Protein AF-A0A1G4Y2G4-F1 (afdb_monomer)

Radius of gyration: 41.77 Å; Cα contacts (8 Å, |Δi|>4): 160; chains: 1; bounding box: 90×41×113 Å

Foldseek 3Di:
DVVVVVVVVVLVVLVVVVVPDDPPDPDQPPPPPDQLDDDPPVVVVVLVVDFLVVLVVVLVVSDDDQLLVVLVPGPVLVVLVVVLVVLVVVLVVLVVQLVVLVVQLVVVCVVPVPVVVCCVVVVDNDPSNVVSVVSNVVSVVVSVVSVVVSVVSVVVSVVVSVSSSSVVCVSNVVSVVVSVVSVVVSVVSVVVVVVVVVVVVLLVVLLVVLVVLLVCLLVVPQQNDPNRPVVVLADPVSSVVSVVLNPDDPVCNVVVCVVCSVVSSVRVVVSVVVVVVVDDDDDDDDDDDDDDDDPPDD

Secondary structure (DSSP, 8-state):
--HHHHHHHHHHHHHHHHTTS-S----SS-TT----PPPPHHHHHHHHH--HHHHHHHHHHT-PPPHHHHHHT-HHHHHHHHHHHHHHHHHHHHHHHHHHHHHHHHHHHHH-HHHHHHHHTTSS--HHHHHHHHHHHHHHHHHHHHHHHHHHHHHHHHHHHHHHHHHHHHHHHHHHHHHHHHHHHHHHHHHHHHHHHHHHHHHHHHHHHHHHHHHHHHTT-TT-STT-HHHHTS-HHHHHHHHHHHHS-TTTHHHHHHHHHHHHHHHHHHHHHHHHTT--------------------

pLDDT: mean 78.84, std 21.38, range [28.97, 98.19]

Mean predicted aligned error: 15.48 Å

Structure (mmCIF, N/CA/C/O backbone):
data_AF-A0A1G4Y2G4-F1
#
_entry.id   AF-A0A1G4Y2G4-F1
#
loop_
_atom_site.group_PDB
_atom_site.id
_atom_site.type_symbol
_atom_site.label_atom_id
_atom_site.label_alt_id
_atom_site.label_comp_id
_atom_site.label_asym_id
_atom_site.label_entity_id
_atom_site.label_seq_id
_atom_site.pdbx_PDB_ins_code
_atom_site.Cartn_x
_atom_site.Cartn_y
_atom_site.Cartn_z
_atom_site.occupancy
_atom_site.B_iso_or_equiv
_atom_site.auth_seq_id
_atom_site.auth_comp_id
_atom_site.auth_asym_id
_atom_site.auth_atom_id
_atom_site.pdbx_PDB_model_num
ATOM 1 N N . MET A 1 1 ? 0.728 22.811 -8.478 1.00 47.19 1 MET A N 1
ATOM 2 C CA . MET A 1 1 ? 1.517 23.597 -7.489 1.00 47.19 1 MET A CA 1
ATOM 3 C C . MET A 1 1 ? 0.925 23.586 -6.070 1.00 47.19 1 MET A C 1
ATOM 5 O O . MET A 1 1 ? 1.552 24.116 -5.160 1.00 47.19 1 MET A O 1
ATOM 9 N N . THR A 1 2 ? -0.250 22.985 -5.856 1.00 43.75 2 THR A N 1
ATOM 10 C CA . THR A 1 2 ? -0.940 22.865 -4.557 1.00 43.75 2 THR A CA 1
ATOM 11 C C . THR A 1 2 ? -0.586 21.579 -3.802 1.00 43.75 2 THR A C 1
ATOM 13 O O . THR A 1 2 ? -0.400 21.622 -2.590 1.00 43.75 2 THR A O 1
ATOM 16 N N . GLU A 1 3 ? -0.369 20.469 -4.508 1.00 44.84 3 GLU A N 1
ATOM 17 C CA . GLU A 1 3 ? -0.046 19.164 -3.901 1.00 44.84 3 GLU A CA 1
ATOM 18 C C . GLU A 1 3 ? 1.343 19.133 -3.240 1.00 44.84 3 GLU A C 1
ATOM 20 O O . GLU A 1 3 ? 1.517 18.566 -2.164 1.00 44.84 3 GLU A O 1
ATOM 25 N N . PHE A 1 4 ? 2.321 19.843 -3.816 1.00 35.09 4 PHE A N 1
ATOM 26 C CA . PHE A 1 4 ? 3.682 19.918 -3.269 1.00 35.09 4 PHE A CA 1
ATOM 27 C C . PHE A 1 4 ? 3.732 20.654 -1.919 1.00 35.09 4 PHE A C 1
ATOM 29 O O . PHE A 1 4 ? 4.509 20.296 -1.038 1.00 35.09 4 PHE A O 1
ATOM 36 N N . LYS A 1 5 ? 2.854 21.650 -1.721 1.00 44.78 5 LYS A N 1
ATOM 37 C CA . LYS A 1 5 ? 2.737 22.371 -0.445 1.00 44.78 5 LYS A CA 1
ATOM 38 C C . LYS A 1 5 ? 2.047 21.519 0.622 1.00 44.78 5 LYS A C 1
ATOM 40 O O . LYS A 1 5 ? 2.438 21.579 1.785 1.00 44.78 5 LYS A O 1
ATOM 45 N N . GLN A 1 6 ? 1.068 20.694 0.246 1.00 45.91 6 GLN A N 1
ATOM 46 C CA . GLN A 1 6 ? 0.396 19.787 1.184 1.00 45.91 6 GLN A CA 1
ATOM 47 C C . GLN A 1 6 ? 1.326 18.677 1.687 1.00 45.91 6 GLN A C 1
ATOM 49 O O . GLN A 1 6 ? 1.366 18.443 2.893 1.00 45.91 6 GLN A O 1
ATOM 54 N N . ALA A 1 7 ? 2.139 18.076 0.811 1.00 42.31 7 ALA A N 1
ATOM 55 C CA . ALA A 1 7 ? 3.126 17.069 1.211 1.00 42.31 7 ALA A CA 1
ATOM 56 C C . ALA A 1 7 ? 4.163 17.632 2.204 1.00 42.31 7 ALA A C 1
ATOM 58 O O . ALA A 1 7 ? 4.415 17.030 3.246 1.00 42.31 7 ALA A O 1
ATOM 59 N N . GLN A 1 8 ? 4.675 18.843 1.949 1.00 40.81 8 GLN A N 1
ATOM 60 C CA . GLN A 1 8 ? 5.604 19.527 2.858 1.00 40.81 8 GLN A CA 1
ATOM 61 C C . GLN A 1 8 ? 4.975 19.844 4.224 1.00 40.81 8 GLN A C 1
ATOM 63 O O . GLN A 1 8 ? 5.632 19.720 5.255 1.00 40.81 8 GLN A O 1
ATOM 68 N N . THR A 1 9 ? 3.692 20.215 4.252 1.00 40.31 9 THR A N 1
ATOM 69 C CA . THR A 1 9 ? 2.994 20.581 5.497 1.00 40.31 9 THR A CA 1
ATOM 70 C C . THR A 1 9 ? 2.745 19.361 6.392 1.00 40.31 9 THR A C 1
ATOM 72 O O . THR A 1 9 ? 2.856 19.461 7.612 1.00 40.31 9 THR A O 1
ATOM 75 N N . VAL A 1 10 ? 2.465 18.194 5.802 1.00 47.31 10 VAL A N 1
ATOM 76 C CA . VAL A 1 10 ? 2.315 16.923 6.538 1.00 47.31 10 VAL A CA 1
ATOM 77 C C . VAL A 1 10 ? 3.657 16.456 7.111 1.00 47.31 10 VAL A C 1
ATOM 79 O O . VAL A 1 10 ? 3.719 16.005 8.253 1.00 47.31 10 VAL A O 1
ATOM 82 N N . GLN A 1 11 ? 4.743 16.635 6.359 1.00 43.16 11 GLN A N 1
ATOM 83 C CA . GLN A 1 11 ? 6.087 16.213 6.756 1.00 43.16 11 GLN A CA 1
ATOM 84 C C . GLN A 1 11 ? 6.670 17.076 7.890 1.00 43.16 11 GLN A C 1
ATOM 86 O O . GLN A 1 11 ? 7.297 16.547 8.806 1.00 43.16 11 GLN A O 1
ATOM 91 N N . VAL A 1 12 ? 6.395 18.386 7.889 1.00 48.41 12 VAL A N 1
ATOM 92 C CA . VAL A 1 12 ? 6.777 19.296 8.986 1.00 48.41 12 VAL A CA 1
ATOM 93 C C . VAL A 1 12 ? 5.980 18.999 10.263 1.00 48.41 12 VAL A C 1
ATOM 95 O O . VAL A 1 12 ? 6.555 18.977 11.348 1.00 48.41 12 VAL A O 1
ATOM 98 N N . ARG A 1 13 ? 4.685 18.666 10.152 1.00 44.81 13 ARG A N 1
ATOM 99 C CA . ARG A 1 13 ? 3.856 18.271 11.308 1.00 44.81 13 ARG A CA 1
ATOM 100 C C . ARG A 1 13 ? 4.301 16.948 11.939 1.00 44.81 13 ARG A C 1
ATOM 102 O O . ARG A 1 13 ? 4.264 16.820 13.158 1.00 44.81 13 ARG A O 1
ATOM 109 N N . ALA A 1 14 ? 4.749 15.993 11.123 1.00 40.50 14 ALA A N 1
ATOM 110 C CA . ALA A 1 14 ? 5.317 14.735 11.605 1.00 40.50 14 ALA A CA 1
ATOM 111 C C . ALA A 1 14 ? 6.664 14.950 12.322 1.00 40.50 14 ALA A C 1
ATOM 113 O O . ALA A 1 14 ? 6.913 14.343 13.360 1.00 40.50 14 ALA A O 1
ATOM 114 N N . ALA A 1 15 ? 7.506 15.858 11.817 1.00 42.69 15 ALA A N 1
ATOM 115 C CA . ALA A 1 15 ? 8.783 16.199 12.446 1.00 42.69 15 ALA A CA 1
ATOM 116 C C . ALA A 1 15 ? 8.618 16.932 13.795 1.00 42.69 15 ALA A C 1
ATOM 118 O O . ALA A 1 15 ? 9.398 16.693 14.718 1.00 42.69 15 ALA A O 1
ATOM 119 N N . ASP A 1 16 ? 7.594 17.780 13.939 1.00 40.00 16 ASP A N 1
ATOM 120 C CA . ASP A 1 16 ? 7.312 18.484 15.198 1.00 40.00 16 ASP A CA 1
ATOM 121 C C . ASP A 1 16 ? 6.701 17.578 16.285 1.00 40.00 16 ASP A C 1
ATOM 123 O O . ASP A 1 16 ? 6.944 17.812 17.470 1.00 40.00 16 ASP A O 1
ATOM 127 N N . LEU A 1 17 ? 5.984 16.509 15.911 1.00 45.94 17 LEU A N 1
ATOM 128 C CA . LEU A 1 17 ? 5.499 15.490 16.857 1.00 45.94 17 LEU A CA 1
ATOM 129 C C . LEU A 1 17 ? 6.647 14.641 17.426 1.00 45.94 17 LEU A C 1
ATOM 131 O O . LEU A 1 17 ? 6.691 14.382 18.627 1.00 45.94 17 LEU A O 1
ATOM 135 N N . VAL A 1 18 ? 7.637 14.291 16.598 1.00 47.97 18 VAL A N 1
ATOM 136 C CA . VAL A 1 18 ? 8.819 13.515 17.024 1.00 47.97 18 VAL A CA 1
ATOM 137 C C . VAL A 1 18 ? 9.723 14.309 17.981 1.00 47.97 18 VAL A C 1
ATOM 139 O O . VAL A 1 18 ? 10.402 13.721 18.819 1.00 47.97 18 VAL A O 1
ATOM 142 N N . ARG A 1 19 ? 9.704 15.648 17.929 1.00 48.97 19 ARG A N 1
ATOM 143 C CA . ARG A 1 19 ? 10.523 16.508 18.803 1.00 48.97 19 ARG A CA 1
ATOM 144 C C . ARG A 1 19 ? 9.987 16.629 20.240 1.00 48.97 19 ARG A C 1
ATOM 146 O O . ARG A 1 19 ? 10.734 17.056 21.116 1.00 48.97 19 ARG A O 1
ATOM 153 N N . GLN A 1 20 ? 8.723 16.270 20.494 1.00 47.34 20 GLN A N 1
ATOM 154 C CA . GLN A 1 20 ? 8.104 16.354 21.830 1.00 47.34 20 GLN A CA 1
ATOM 155 C C . GLN A 1 20 ? 8.322 15.106 22.698 1.00 47.34 20 GLN A C 1
ATOM 157 O O . GLN A 1 20 ? 8.060 15.150 23.900 1.00 47.34 20 GLN A O 1
ATOM 162 N N . VAL A 1 21 ? 8.853 14.017 22.136 1.00 43.41 21 VAL A N 1
ATOM 163 C CA . VAL A 1 21 ? 9.162 12.795 22.887 1.00 43.41 21 VAL A CA 1
ATOM 164 C C . VAL A 1 21 ? 10.655 12.787 23.223 1.00 43.41 21 VAL A C 1
ATOM 166 O O . VAL A 1 21 ? 11.508 12.703 22.343 1.00 43.41 21 VAL A O 1
ATOM 169 N N . GLY A 1 22 ? 10.979 12.931 24.512 1.00 35.47 22 GLY A N 1
ATOM 170 C CA . GLY A 1 22 ? 12.352 12.876 25.022 1.00 35.47 22 GLY A CA 1
ATOM 171 C C . GLY A 1 22 ? 13.071 11.546 24.710 1.00 35.47 22 GLY A C 1
ATOM 172 O O . GLY A 1 22 ? 12.426 10.564 24.344 1.00 35.47 22 GLY A O 1
ATOM 173 N N . PRO A 1 23 ? 14.407 11.480 24.884 1.00 40.91 23 PRO A N 1
ATOM 174 C CA . PRO A 1 23 ? 15.292 10.419 24.370 1.00 40.91 23 PRO A CA 1
ATOM 175 C C . PRO A 1 23 ? 15.223 9.090 25.154 1.00 40.91 23 PRO A C 1
ATOM 177 O O . PRO A 1 23 ? 16.235 8.439 25.396 1.00 40.91 23 PRO A O 1
ATOM 180 N N . GLY A 1 24 ? 14.041 8.688 25.614 1.00 38.94 24 GLY A N 1
ATOM 181 C CA . GLY A 1 24 ? 13.896 7.680 26.657 1.00 38.94 24 GLY A CA 1
ATOM 182 C C . GLY A 1 24 ? 12.918 6.557 26.360 1.00 38.94 24 GLY A C 1
ATOM 183 O O . GLY A 1 24 ? 12.170 6.237 27.263 1.00 38.94 24 GLY A O 1
ATOM 184 N N . VAL A 1 25 ? 12.925 5.949 25.165 1.00 40.66 25 VAL A N 1
ATOM 185 C CA . VAL A 1 25 ? 12.498 4.544 24.946 1.00 40.66 25 VAL A CA 1
ATOM 186 C C . VAL A 1 25 ? 13.207 4.014 23.687 1.00 40.66 25 VAL A C 1
ATOM 188 O O . VAL A 1 25 ? 12.682 4.087 22.581 1.00 40.66 25 VAL A O 1
ATOM 191 N N . HIS A 1 26 ? 14.429 3.498 23.833 1.00 42.31 26 HIS A N 1
ATOM 192 C CA . HIS A 1 26 ? 15.220 2.926 22.727 1.00 42.31 26 HIS A CA 1
ATOM 193 C C . HIS A 1 26 ? 15.058 1.399 22.572 1.00 42.31 26 HIS A C 1
ATOM 195 O O . HIS A 1 26 ? 15.899 0.752 21.957 1.00 42.31 26 HIS A O 1
ATOM 201 N N . THR A 1 27 ? 14.007 0.787 23.125 1.00 40.62 27 THR A N 1
ATOM 202 C CA . THR A 1 27 ? 13.964 -0.683 23.295 1.00 40.62 27 THR A CA 1
ATOM 203 C C . THR A 1 27 ? 12.683 -1.372 22.819 1.00 40.62 27 THR A C 1
ATOM 205 O O . THR A 1 27 ? 12.408 -2.474 23.275 1.00 40.62 27 THR A O 1
ATOM 208 N N . GLY A 1 28 ? 11.904 -0.764 21.918 1.00 38.47 28 GLY A N 1
ATOM 209 C CA . GLY A 1 28 ? 10.672 -1.386 21.392 1.00 38.47 28 GLY A CA 1
ATOM 210 C C . GLY A 1 28 ? 10.820 -2.066 20.025 1.00 38.47 28 GLY A C 1
ATOM 211 O O . GLY A 1 28 ? 10.302 -3.155 19.814 1.00 38.47 28 GLY A O 1
ATOM 212 N N . ILE A 1 29 ? 11.590 -1.478 19.097 1.00 45.31 29 ILE A N 1
ATOM 213 C CA . ILE A 1 29 ? 11.820 -2.043 17.749 1.00 45.31 29 ILE A CA 1
ATOM 214 C C . ILE A 1 29 ? 13.291 -2.427 17.573 1.00 45.31 29 ILE A C 1
ATOM 216 O O . ILE A 1 29 ? 13.961 -2.063 16.616 1.00 45.31 29 ILE A O 1
ATOM 220 N N . THR A 1 30 ? 13.832 -3.169 18.532 1.00 45.50 30 THR A N 1
ATOM 221 C CA . THR A 1 30 ? 15.104 -3.894 18.365 1.00 45.50 30 THR A CA 1
ATOM 222 C C . THR A 1 30 ? 14.886 -5.356 17.953 1.00 45.50 30 THR A C 1
ATOM 224 O O . THR A 1 30 ? 15.850 -6.078 17.720 1.00 45.50 30 THR A O 1
ATOM 227 N N . GLY A 1 31 ? 13.629 -5.795 17.792 1.00 38.78 31 GLY A N 1
ATOM 228 C CA . GLY A 1 31 ? 13.272 -7.169 17.414 1.00 38.78 31 GLY A CA 1
ATOM 229 C C . GLY A 1 31 ? 13.333 -7.498 15.915 1.00 38.78 31 GLY A C 1
ATOM 230 O O . GLY A 1 31 ? 13.204 -8.665 15.559 1.00 38.78 31 GLY A O 1
ATOM 231 N N . LEU A 1 32 ? 13.545 -6.512 15.033 1.00 42.47 32 LEU A N 1
ATOM 232 C CA . LEU A 1 32 ? 13.606 -6.712 13.574 1.00 42.47 32 LEU A CA 1
ATOM 233 C C . LEU A 1 32 ? 14.896 -6.157 12.951 1.00 42.47 32 LEU A C 1
ATOM 235 O O . LEU A 1 32 ? 14.850 -5.535 11.902 1.00 42.47 32 LEU A O 1
ATOM 239 N N . GLY A 1 33 ? 16.035 -6.366 13.619 1.00 40.91 33 GLY A N 1
ATOM 240 C CA . GLY A 1 33 ? 17.325 -6.796 13.044 1.00 40.91 33 GLY A CA 1
ATOM 241 C C . GLY A 1 33 ? 17.892 -6.216 11.734 1.00 40.91 33 GLY A C 1
ATOM 242 O O . GLY A 1 33 ? 18.848 -6.790 11.223 1.00 40.91 33 GLY A O 1
ATOM 243 N N . ALA A 1 34 ? 17.380 -5.125 11.179 1.00 47.62 34 ALA A N 1
ATOM 244 C CA . ALA A 1 34 ? 17.924 -4.488 9.991 1.00 47.62 34 ALA A CA 1
ATOM 245 C C . ALA A 1 34 ? 17.952 -2.985 10.233 1.00 47.62 34 ALA A C 1
ATOM 247 O O . ALA A 1 34 ? 16.958 -2.283 10.071 1.00 47.62 34 ALA A O 1
ATOM 248 N N . GLU A 1 35 ? 19.115 -2.482 10.640 1.00 58.53 35 GLU A N 1
ATOM 249 C CA . GLU A 1 35 ? 19.386 -1.062 10.479 1.00 58.53 35 GLU A CA 1
ATOM 250 C C . GLU A 1 35 ? 19.244 -0.790 8.976 1.00 58.53 35 GLU A C 1
ATOM 252 O O . GLU A 1 35 ? 20.029 -1.329 8.192 1.00 58.53 35 GLU A O 1
ATOM 257 N N . TRP A 1 36 ? 18.224 -0.025 8.567 1.00 65.56 36 TRP A N 1
ATOM 258 C CA . TRP A 1 36 ? 17.980 0.393 7.176 1.00 65.56 36 TRP A CA 1
ATOM 259 C C . TRP A 1 36 ? 19.032 1.418 6.734 1.00 65.56 36 TRP A C 1
ATOM 261 O O . TRP A 1 36 ? 18.744 2.504 6.234 1.00 65.56 36 TRP A O 1
ATOM 271 N N . ARG A 1 37 ? 20.294 1.068 6.975 1.00 65.81 37 ARG A N 1
ATOM 272 C CA . ARG A 1 37 ? 21.472 1.793 6.559 1.00 65.81 37 ARG A CA 1
ATOM 273 C C . ARG A 1 37 ? 21.593 1.696 5.059 1.00 65.81 37 ARG A C 1
ATOM 275 O O . ARG A 1 37 ? 21.304 0.677 4.431 1.00 65.81 37 ARG A O 1
ATOM 282 N N . LEU A 1 38 ? 22.113 2.778 4.507 1.00 72.75 38 LEU A N 1
ATOM 283 C CA . LEU A 1 38 ? 22.587 2.787 3.143 1.00 72.75 38 LEU A CA 1
ATOM 284 C C . LEU A 1 38 ? 23.606 1.656 2.941 1.00 72.75 38 LEU A C 1
ATOM 286 O O . LEU A 1 38 ? 24.443 1.432 3.822 1.00 72.75 38 LEU A O 1
ATOM 290 N N . PRO A 1 39 ? 23.575 0.980 1.780 1.00 73.44 39 PRO A N 1
ATOM 291 C CA . PRO A 1 39 ? 24.613 0.029 1.421 1.00 73.44 39 PRO A CA 1
ATOM 292 C C . PRO A 1 39 ? 26.002 0.680 1.507 1.00 73.44 39 PRO A C 1
ATOM 294 O O . PRO A 1 39 ? 26.118 1.882 1.222 1.00 73.44 39 PRO A O 1
ATOM 297 N N . PRO A 1 40 ? 27.049 -0.087 1.868 1.00 75.06 40 PRO A N 1
ATOM 298 C CA . PRO A 1 40 ? 28.424 0.404 1.898 1.00 75.06 40 PRO A CA 1
ATOM 299 C C . PRO A 1 40 ? 28.810 1.108 0.592 1.00 75.06 40 PRO A C 1
ATOM 301 O O . PRO A 1 40 ? 28.321 0.746 -0.478 1.00 75.06 40 PRO A O 1
ATOM 304 N N . LEU A 1 41 ? 29.708 2.095 0.664 1.00 70.50 41 LEU A N 1
ATOM 305 C CA . LEU A 1 41 ? 30.143 2.871 -0.508 1.00 70.50 41 LEU A CA 1
ATOM 306 C C . LEU A 1 41 ? 30.679 1.977 -1.640 1.00 70.50 41 LEU A C 1
ATOM 308 O O . LEU A 1 41 ? 30.374 2.227 -2.801 1.00 70.50 41 LEU A O 1
ATOM 312 N N . GLU A 1 42 ? 31.350 0.877 -1.298 1.00 73.94 42 GLU A N 1
ATOM 313 C CA . GLU A 1 42 ? 31.829 -0.135 -2.252 1.00 73.94 42 GLU A CA 1
ATOM 314 C C . GLU A 1 42 ? 30.701 -0.721 -3.123 1.00 73.94 42 GLU A C 1
ATOM 316 O O . GLU A 1 42 ? 30.879 -0.961 -4.317 1.00 73.94 42 GLU A O 1
ATOM 321 N N . MET A 1 43 ? 29.502 -0.913 -2.558 1.00 75.19 43 MET A N 1
ATOM 322 C CA . MET A 1 43 ? 28.348 -1.401 -3.321 1.00 75.19 43 MET A CA 1
ATOM 323 C C . MET A 1 43 ? 27.854 -0.358 -4.325 1.00 75.19 43 MET A C 1
ATOM 325 O O . MET A 1 43 ? 27.367 -0.733 -5.388 1.00 75.19 43 MET A O 1
ATOM 329 N N . ARG A 1 44 ? 28.011 0.936 -4.027 1.00 76.69 44 ARG A N 1
ATOM 330 C CA . ARG A 1 44 ? 27.627 2.028 -4.935 1.00 76.69 44 ARG A CA 1
ATOM 331 C C . ARG A 1 44 ? 28.558 2.096 -6.141 1.00 76.69 44 ARG A C 1
ATOM 333 O O . ARG A 1 44 ? 28.084 2.121 -7.271 1.00 76.69 44 ARG A O 1
ATOM 340 N N . GLU A 1 45 ? 29.864 2.014 -5.912 1.00 79.25 45 GLU A N 1
ATOM 341 C CA . GLU A 1 45 ? 30.858 1.960 -6.995 1.00 79.25 45 GLU A CA 1
ATOM 342 C C . GLU A 1 45 ? 30.626 0.741 -7.898 1.00 79.25 45 GLU A C 1
ATOM 344 O O . GLU A 1 45 ? 30.663 0.832 -9.124 1.00 79.25 45 GLU A O 1
ATOM 349 N N . LYS A 1 46 ? 30.271 -0.405 -7.307 1.00 83.38 46 LYS A N 1
ATOM 350 C CA . LYS A 1 46 ? 29.937 -1.607 -8.075 1.00 83.38 46 LYS A CA 1
ATOM 351 C C . LYS A 1 46 ? 28.696 -1.419 -8.959 1.00 83.38 46 LYS A C 1
ATOM 353 O O . LYS A 1 46 ? 28.675 -1.926 -10.080 1.00 83.38 46 LYS A O 1
ATOM 358 N N . THR A 1 47 ? 27.672 -0.692 -8.497 1.00 84.38 47 THR A N 1
ATOM 359 C CA . THR A 1 47 ? 26.432 -0.478 -9.274 1.00 84.38 47 THR A CA 1
ATOM 360 C C . THR A 1 47 ? 26.645 0.312 -10.568 1.00 84.38 47 THR A C 1
ATOM 362 O O . THR A 1 47 ? 25.941 0.079 -11.561 1.00 84.38 47 THR A O 1
ATOM 365 N N . ASP A 1 48 ? 27.680 1.152 -10.630 1.00 82.19 48 ASP A N 1
ATOM 366 C CA . ASP A 1 48 ? 28.038 1.884 -11.848 1.00 82.19 48 ASP A CA 1
ATOM 367 C C . ASP A 1 48 ? 28.523 0.959 -12.971 1.00 82.19 48 ASP A C 1
ATOM 369 O O . ASP A 1 48 ? 28.306 1.256 -14.149 1.00 82.19 48 ASP A O 1
ATOM 373 N N . HIS A 1 49 ? 29.056 -0.218 -12.638 1.00 86.88 49 HIS A N 1
ATOM 374 C CA . HIS A 1 49 ? 29.541 -1.205 -13.609 1.00 86.88 49 HIS A CA 1
ATOM 375 C C . HIS A 1 49 ? 28.533 -2.318 -13.939 1.00 86.88 49 HIS A C 1
ATOM 377 O O . HIS A 1 49 ? 28.728 -3.040 -14.911 1.00 86.88 49 HIS A O 1
ATOM 383 N N . MET A 1 50 ? 27.437 -2.441 -13.184 1.00 91.12 50 MET A N 1
ATOM 384 C CA . MET A 1 50 ? 26.436 -3.504 -13.370 1.00 91.12 50 MET A CA 1
ATOM 385 C C . MET A 1 50 ? 25.566 -3.325 -14.621 1.00 91.12 50 MET A C 1
ATOM 387 O O . MET A 1 50 ? 25.263 -2.209 -15.032 1.00 91.12 50 MET A O 1
ATOM 391 N N . THR A 1 51 ? 25.076 -4.416 -15.190 1.00 91.62 51 THR A N 1
ATOM 392 C CA . THR A 1 51 ? 24.049 -4.413 -16.246 1.00 91.62 51 THR A CA 1
ATOM 393 C C . THR A 1 51 ? 22.658 -4.080 -15.694 1.00 91.62 51 THR A C 1
ATOM 395 O O . THR A 1 51 ? 22.418 -4.113 -14.483 1.00 91.62 51 THR A O 1
ATOM 398 N N . SER A 1 52 ? 21.691 -3.782 -16.570 1.00 91.81 52 SER A N 1
ATOM 399 C CA . SER A 1 52 ? 20.305 -3.524 -16.149 1.00 91.81 52 SER A CA 1
ATOM 400 C C . SER A 1 52 ? 19.678 -4.707 -15.389 1.00 91.81 52 SER A C 1
ATOM 402 O O . SER A 1 52 ? 18.922 -4.512 -14.431 1.00 91.81 52 SER A O 1
ATOM 404 N N . ALA A 1 53 ? 20.014 -5.940 -15.780 1.00 91.44 53 ALA A N 1
ATOM 405 C CA . ALA A 1 53 ? 19.527 -7.155 -15.129 1.00 91.44 53 ALA A CA 1
ATOM 406 C C . ALA A 1 53 ? 20.121 -7.345 -13.722 1.00 91.44 53 ALA A C 1
ATOM 408 O O . ALA A 1 53 ? 19.395 -7.670 -12.784 1.00 91.44 53 ALA A O 1
ATOM 409 N N . GLU A 1 54 ? 21.417 -7.084 -13.551 1.00 90.44 54 GLU A N 1
ATOM 410 C CA . GLU A 1 54 ? 22.082 -7.153 -12.244 1.00 90.44 54 GLU A CA 1
ATOM 411 C C . GLU A 1 54 ? 21.562 -6.070 -11.292 1.00 90.44 54 GLU A C 1
ATOM 413 O O . GLU A 1 54 ? 21.256 -6.361 -10.136 1.00 90.44 54 GLU A O 1
ATOM 418 N N . LEU A 1 55 ? 21.350 -4.844 -11.789 1.00 92.38 55 LEU A N 1
ATOM 419 C CA . LEU A 1 55 ? 20.721 -3.776 -11.005 1.00 92.38 55 LEU A CA 1
ATOM 420 C C . LEU A 1 55 ? 19.313 -4.160 -10.539 1.00 92.38 55 LEU A C 1
ATOM 422 O O . LEU A 1 55 ? 18.935 -3.846 -9.414 1.00 92.38 55 LEU A O 1
ATOM 426 N N . GLN A 1 56 ? 18.537 -4.865 -11.366 1.00 92.50 56 GLN A N 1
ATOM 427 C CA . GLN A 1 56 ? 17.216 -5.354 -10.969 1.00 92.50 56 GLN A CA 1
ATOM 428 C C . GLN A 1 56 ? 17.287 -6.351 -9.805 1.00 92.50 56 GLN A C 1
ATOM 430 O O . GLN A 1 56 ? 16.434 -6.296 -8.920 1.00 92.50 56 GLN A O 1
ATOM 435 N N . ALA A 1 57 ? 18.279 -7.245 -9.799 1.00 91.25 57 ALA A N 1
ATOM 436 C CA . ALA A 1 57 ? 18.479 -8.190 -8.702 1.00 91.25 57 ALA A CA 1
ATOM 437 C C . ALA A 1 57 ? 18.844 -7.460 -7.400 1.00 91.25 57 ALA A C 1
ATOM 439 O O . ALA A 1 57 ? 18.223 -7.705 -6.368 1.00 91.25 57 ALA A O 1
ATOM 440 N N . VAL A 1 58 ? 19.759 -6.487 -7.469 1.00 89.19 58 VAL A N 1
ATOM 441 C CA . VAL A 1 58 ? 20.153 -5.664 -6.312 1.00 89.19 58 VAL A CA 1
ATOM 442 C C . VAL A 1 58 ? 18.975 -4.845 -5.770 1.00 89.19 58 VAL A C 1
ATOM 444 O O . VAL A 1 58 ? 18.766 -4.786 -4.562 1.00 89.19 58 VAL A O 1
ATOM 447 N N . ILE A 1 59 ? 18.158 -4.246 -6.643 1.00 90.00 59 ILE A N 1
ATOM 448 C CA . ILE A 1 59 ? 16.944 -3.515 -6.234 1.00 90.00 59 ILE A CA 1
ATOM 449 C C . ILE A 1 59 ? 15.946 -4.446 -5.533 1.00 90.00 59 ILE A C 1
ATOM 451 O O . ILE A 1 59 ? 15.284 -4.029 -4.583 1.00 90.00 59 ILE A O 1
ATOM 455 N N . ALA A 1 60 ? 15.811 -5.691 -6.000 1.00 89.12 60 ALA A N 1
ATOM 456 C CA . ALA A 1 60 ? 14.919 -6.666 -5.381 1.00 89.12 60 ALA A CA 1
ATOM 457 C C . ALA A 1 60 ? 15.406 -7.087 -3.986 1.00 89.12 60 ALA A C 1
ATOM 459 O O . ALA A 1 60 ? 14.587 -7.202 -3.079 1.00 89.12 60 ALA A O 1
ATOM 460 N N . GLU A 1 61 ? 16.716 -7.268 -3.810 1.00 87.69 61 GLU A N 1
ATOM 461 C CA . GLU A 1 61 ? 17.336 -7.637 -2.531 1.00 87.69 61 GLU A CA 1
ATOM 462 C C . GLU A 1 61 ? 17.264 -6.507 -1.495 1.00 87.69 61 GLU A C 1
ATOM 464 O O . GLU A 1 61 ? 16.951 -6.744 -0.332 1.00 87.69 61 GLU A O 1
ATOM 469 N N . LEU A 1 62 ? 17.498 -5.262 -1.917 1.00 86.38 62 LEU A N 1
ATOM 470 C CA . LEU A 1 62 ? 17.514 -4.096 -1.027 1.00 86.38 62 LEU A CA 1
ATOM 471 C C . LEU A 1 62 ? 16.124 -3.575 -0.648 1.00 86.38 62 LEU A C 1
ATOM 473 O O . LEU A 1 62 ? 16.030 -2.604 0.103 1.00 86.38 62 LEU A O 1
ATOM 477 N N . ARG A 1 63 ? 15.045 -4.160 -1.180 1.00 87.62 63 ARG A N 1
ATOM 478 C CA . ARG A 1 63 ? 13.688 -3.651 -0.975 1.00 87.62 63 ARG A CA 1
ATOM 479 C C . ARG A 1 63 ? 13.283 -3.764 0.501 1.00 87.62 63 ARG A C 1
ATOM 481 O O . ARG A 1 63 ? 13.080 -4.881 0.978 1.00 87.62 63 ARG A O 1
ATOM 488 N N . PRO A 1 64 ? 13.082 -2.638 1.213 1.00 87.75 64 PRO A N 1
ATOM 489 C CA . PRO A 1 64 ? 12.606 -2.693 2.581 1.00 87.75 64 PRO A CA 1
ATOM 490 C C . PRO A 1 64 ? 11.140 -3.164 2.608 1.00 87.75 64 PRO A C 1
ATOM 492 O O . PRO A 1 64 ? 10.374 -2.828 1.692 1.00 87.75 64 PRO A O 1
ATOM 495 N N . PRO A 1 65 ? 10.725 -3.902 3.655 1.00 88.94 65 PRO A N 1
ATOM 496 C CA . PRO A 1 65 ? 9.325 -4.231 3.905 1.00 88.94 65 PRO A CA 1
ATOM 497 C C . PRO A 1 65 ? 8.452 -2.977 3.993 1.00 88.94 65 PRO A C 1
ATOM 499 O O . PRO A 1 65 ? 8.942 -1.879 4.290 1.00 88.94 65 PRO A O 1
ATOM 502 N N . ASP A 1 66 ? 7.149 -3.130 3.756 1.00 90.44 66 ASP A N 1
ATOM 503 C CA . ASP A 1 66 ? 6.223 -2.016 3.929 1.00 90.44 66 ASP A CA 1
ATOM 504 C C . ASP A 1 66 ? 6.160 -1.595 5.405 1.00 90.44 66 ASP A C 1
ATOM 506 O O . ASP A 1 66 ? 6.184 -2.424 6.315 1.00 90.44 66 ASP A O 1
ATOM 510 N N . ALA A 1 67 ? 6.079 -0.287 5.643 1.00 89.88 67 ALA A N 1
ATOM 511 C CA . ALA A 1 67 ? 5.998 0.263 6.988 1.00 89.88 67 ALA A CA 1
ATOM 512 C C . ALA A 1 67 ? 4.751 -0.254 7.719 1.00 89.88 67 ALA A C 1
ATOM 514 O O . ALA A 1 67 ? 4.816 -0.543 8.910 1.00 89.88 67 ALA A O 1
ATOM 515 N N . ARG A 1 68 ? 3.643 -0.449 6.995 1.00 90.31 68 ARG A N 1
ATOM 516 C CA . ARG A 1 68 ? 2.389 -0.993 7.536 1.00 90.31 68 ARG A CA 1
ATOM 517 C C . ARG A 1 68 ? 2.540 -2.421 8.053 1.00 90.31 68 ARG A C 1
ATOM 519 O O . ARG A 1 68 ? 2.125 -2.701 9.173 1.00 90.31 68 ARG A O 1
ATOM 526 N N . ASP A 1 69 ? 3.198 -3.284 7.282 1.00 91.69 69 ASP A N 1
ATOM 527 C CA . ASP A 1 69 ? 3.434 -4.686 7.656 1.00 91.69 69 ASP A CA 1
ATOM 528 C C . ASP A 1 69 ? 4.320 -4.815 8.903 1.00 91.69 69 ASP A C 1
ATOM 530 O O . ASP A 1 69 ? 4.234 -5.801 9.641 1.00 91.69 69 ASP A O 1
ATOM 534 N N . LEU A 1 70 ? 5.208 -3.836 9.112 1.00 90.75 70 LEU A N 1
ATOM 535 C CA . LEU A 1 70 ? 6.074 -3.745 10.285 1.00 90.75 70 LEU A CA 1
ATOM 536 C C . LEU A 1 70 ? 5.313 -3.216 11.507 1.00 90.75 70 LEU A C 1
ATOM 538 O O . LEU A 1 70 ? 5.469 -3.776 12.588 1.00 90.75 70 LEU A O 1
ATOM 542 N N . VAL A 1 71 ? 4.454 -2.203 11.335 1.00 91.50 71 VAL A N 1
ATOM 543 C CA . VAL A 1 71 ? 3.561 -1.691 12.395 1.00 91.50 71 VAL A CA 1
ATOM 544 C C . VAL A 1 71 ? 2.616 -2.787 12.886 1.00 91.50 71 VAL A C 1
ATOM 546 O O . VAL A 1 71 ? 2.409 -2.930 14.085 1.00 91.50 71 VAL A O 1
ATOM 549 N N . GLU A 1 72 ? 2.069 -3.598 11.980 1.00 90.38 72 GLU A N 1
ATOM 550 C CA . GLU A 1 72 ? 1.157 -4.690 12.340 1.00 90.38 72 GLU A CA 1
ATOM 551 C C . GLU A 1 72 ? 1.830 -5.775 13.196 1.00 90.38 72 GLU A C 1
ATOM 553 O O . GLU A 1 72 ? 1.177 -6.417 14.015 1.00 90.38 72 GLU A O 1
ATOM 558 N N . ARG A 1 73 ? 3.143 -5.963 13.033 1.00 90.56 73 ARG A N 1
ATOM 559 C CA . ARG A 1 73 ? 3.950 -6.924 13.801 1.00 90.56 73 ARG A CA 1
ATOM 560 C C . ARG A 1 73 ? 4.515 -6.349 15.098 1.00 90.56 73 ARG A C 1
ATOM 562 O O . ARG A 1 73 ? 5.136 -7.094 15.857 1.00 90.56 73 ARG A O 1
ATOM 569 N N . ASP A 1 74 ? 4.346 -5.054 15.344 1.00 90.31 74 ASP A N 1
ATOM 570 C CA . ASP A 1 74 ? 4.872 -4.401 16.535 1.00 90.31 74 ASP A CA 1
ATOM 571 C C . ASP A 1 74 ? 4.133 -4.908 17.786 1.00 90.31 74 ASP A C 1
ATOM 573 O O . ASP A 1 74 ? 2.905 -4.846 17.887 1.00 90.31 74 ASP A O 1
ATOM 577 N N . HIS A 1 75 ? 4.889 -5.426 18.757 1.00 89.44 75 HIS A N 1
ATOM 578 C CA . HIS A 1 75 ? 4.321 -6.031 19.959 1.00 89.44 75 HIS A CA 1
ATOM 579 C C . HIS A 1 75 ? 3.568 -5.024 20.845 1.00 89.44 75 HIS A C 1
ATOM 581 O O . HIS A 1 75 ? 2.632 -5.413 21.540 1.00 89.44 75 HIS A O 1
ATOM 587 N N . GLU A 1 76 ? 3.947 -3.739 20.823 1.00 89.88 76 GLU A N 1
ATOM 588 C CA . GLU A 1 76 ? 3.320 -2.689 21.633 1.00 89.88 76 GLU A CA 1
ATOM 589 C C . GLU A 1 76 ? 1.972 -2.343 21.012 1.00 89.88 76 GLU A C 1
ATOM 591 O O . GLU A 1 76 ? 0.979 -2.212 21.727 1.00 89.88 76 GLU A O 1
ATOM 596 N N . ILE A 1 77 ? 1.923 -2.266 19.679 1.00 94.06 77 ILE A N 1
ATOM 597 C CA . ILE A 1 77 ? 0.687 -2.044 18.926 1.00 94.06 77 ILE A CA 1
ATOM 598 C C . ILE A 1 77 ? -0.274 -3.215 19.110 1.00 94.06 77 ILE A C 1
ATOM 600 O O . ILE A 1 77 ? -1.443 -3.000 19.429 1.00 94.06 77 ILE A O 1
ATOM 604 N N . LEU A 1 78 ? 0.206 -4.453 18.968 1.00 94.19 78 LEU A N 1
ATOM 605 C CA . LEU A 1 78 ? -0.616 -5.647 19.169 1.00 94.19 78 LEU A CA 1
ATOM 606 C C . LEU A 1 78 ? -1.179 -5.722 20.595 1.00 94.19 78 LEU A C 1
ATOM 608 O O . LEU A 1 78 ? -2.373 -5.968 20.764 1.00 94.19 78 LEU A O 1
ATOM 612 N N . ALA A 1 79 ? -0.360 -5.447 21.614 1.00 93.00 79 ALA A N 1
ATOM 613 C CA . ALA A 1 79 ? -0.813 -5.414 23.003 1.00 93.00 79 ALA A CA 1
ATOM 614 C C . ALA A 1 79 ? -1.843 -4.297 23.255 1.00 93.00 79 ALA A C 1
ATOM 616 O O . ALA A 1 79 ? -2.844 -4.518 23.938 1.00 93.00 79 ALA A O 1
ATOM 617 N N . ALA A 1 80 ? -1.633 -3.107 22.684 1.00 92.75 80 ALA A N 1
ATOM 618 C CA . ALA A 1 80 ? -2.555 -1.984 22.827 1.00 92.75 80 ALA A CA 1
ATOM 619 C C . ALA A 1 80 ? -3.900 -2.240 22.120 1.00 92.75 80 ALA A C 1
ATOM 621 O O . ALA A 1 80 ? -4.954 -1.953 22.691 1.00 92.75 80 ALA A O 1
ATOM 622 N N . ARG A 1 81 ? -3.881 -2.846 20.923 1.00 95.88 81 ARG A N 1
ATOM 623 C CA . ARG A 1 81 ? -5.087 -3.309 20.214 1.00 95.88 81 ARG A CA 1
ATOM 624 C C . ARG A 1 81 ? -5.852 -4.334 21.041 1.00 95.88 81 ARG A C 1
ATOM 626 O O . ARG A 1 81 ? -7.034 -4.139 21.297 1.00 95.88 81 ARG A O 1
ATOM 633 N N . GLN A 1 82 ? -5.161 -5.352 21.554 1.00 97.06 82 GLN A N 1
ATOM 634 C CA . GLN A 1 82 ? -5.775 -6.370 22.405 1.00 97.06 82 GLN A CA 1
ATOM 635 C C . GLN A 1 82 ? -6.417 -5.761 23.663 1.00 97.06 82 GLN A C 1
ATOM 637 O O . GLN A 1 82 ? -7.505 -6.172 24.072 1.00 97.06 82 GLN A O 1
ATOM 642 N N . ALA A 1 83 ? -5.774 -4.765 24.281 1.00 95.31 83 ALA A N 1
ATOM 643 C CA . ALA A 1 83 ? -6.349 -4.053 25.417 1.00 95.31 83 ALA A CA 1
ATOM 644 C C . ALA A 1 83 ? -7.620 -3.278 25.021 1.00 95.31 83 ALA A C 1
ATOM 646 O O . ALA A 1 83 ? -8.616 -3.347 25.744 1.00 95.31 83 ALA A O 1
ATOM 647 N N . CYS A 1 84 ? -7.615 -2.598 23.871 1.00 96.88 84 CYS A N 1
ATOM 648 C CA . CYS A 1 84 ? -8.791 -1.913 23.331 1.00 96.88 84 CYS A CA 1
ATOM 649 C C . CYS A 1 84 ? -9.946 -2.893 23.064 1.00 96.88 84 CYS A C 1
ATOM 651 O O . CYS A 1 84 ? -11.061 -2.668 23.536 1.00 96.88 84 CYS A O 1
ATOM 653 N N . ASP A 1 85 ? -9.664 -4.029 22.421 1.00 97.62 85 ASP A N 1
ATOM 654 C CA . ASP A 1 85 ? -10.649 -5.081 22.148 1.00 97.62 85 ASP A CA 1
ATOM 655 C C . ASP A 1 85 ? -11.253 -5.636 23.445 1.00 97.62 85 ASP A C 1
ATOM 657 O O . ASP A 1 85 ? -12.464 -5.830 23.545 1.00 97.62 85 ASP A O 1
ATOM 661 N N . SER A 1 86 ? -10.429 -5.819 24.484 1.00 97.69 86 SER A N 1
ATOM 662 C CA . SER A 1 86 ? -10.904 -6.269 25.797 1.00 97.69 86 SER A CA 1
ATOM 663 C C . SER A 1 86 ? -11.867 -5.272 26.457 1.00 97.69 86 SER A C 1
ATOM 665 O O . SER A 1 86 ? -12.824 -5.681 27.117 1.00 97.69 86 SER A O 1
ATOM 667 N N . LEU A 1 87 ? -11.646 -3.965 26.269 1.00 97.38 87 LEU A N 1
ATOM 668 C CA . LEU A 1 87 ? -12.535 -2.914 26.769 1.00 97.38 87 LEU A CA 1
ATOM 669 C C . LEU A 1 87 ? -13.820 -2.836 25.940 1.00 97.38 87 LEU A C 1
ATOM 671 O O . LEU A 1 87 ? -14.901 -2.655 26.501 1.00 97.38 87 LEU A O 1
ATOM 675 N N . ALA A 1 88 ? -13.717 -2.995 24.619 1.00 97.81 88 ALA A N 1
ATOM 676 C CA . ALA A 1 88 ? -14.869 -3.023 23.725 1.00 97.81 88 ALA A CA 1
ATOM 677 C C . ALA A 1 88 ? -15.787 -4.209 24.043 1.00 97.81 88 ALA A C 1
ATOM 679 O O . ALA A 1 88 ? -17.010 -4.069 24.042 1.00 97.81 88 ALA A O 1
ATOM 680 N N . GLU A 1 89 ? -15.202 -5.351 24.391 1.00 98.19 89 GLU A N 1
ATOM 681 C CA . GLU A 1 89 ? -15.939 -6.530 24.821 1.00 98.19 89 GLU A CA 1
ATOM 682 C C . GLU A 1 89 ? -16.653 -6.312 26.163 1.00 98.19 89 GLU A C 1
ATOM 684 O O . GLU A 1 89 ? -17.833 -6.640 26.294 1.00 98.19 89 GLU A O 1
ATOM 689 N N . GLN A 1 90 ? -15.994 -5.673 27.136 1.00 96.81 90 GLN A N 1
ATOM 690 C CA . GLN A 1 90 ? -16.640 -5.278 28.397 1.00 96.81 90 GLN A CA 1
ATOM 691 C C . GLN A 1 90 ? -17.811 -4.318 28.156 1.00 96.81 90 GLN A C 1
ATOM 693 O O . GLN A 1 90 ? -18.881 -4.489 28.736 1.00 96.81 90 GLN A O 1
ATOM 698 N N . LEU A 1 91 ? -17.643 -3.337 27.263 1.00 98.06 91 LEU A N 1
ATOM 699 C CA . LEU A 1 91 ? -18.717 -2.423 26.873 1.00 98.06 91 LEU A CA 1
ATOM 700 C C . LEU A 1 91 ? -19.885 -3.171 26.223 1.00 98.06 91 LEU A C 1
ATOM 702 O O . LEU A 1 91 ? -21.050 -2.877 26.499 1.00 98.06 91 LEU A O 1
ATOM 706 N N . ARG A 1 92 ? -19.583 -4.133 25.347 1.00 97.75 92 ARG A N 1
ATOM 707 C CA . ARG A 1 92 ? -20.592 -4.971 24.701 1.00 97.75 92 ARG A CA 1
ATOM 708 C C . ARG A 1 92 ? -21.374 -5.766 25.743 1.00 97.75 92 ARG A C 1
ATOM 710 O O . ARG A 1 92 ? -22.596 -5.818 25.641 1.00 97.75 92 ARG A O 1
ATOM 717 N N . GLN A 1 93 ? -20.698 -6.331 26.742 1.00 96.50 93 GLN A N 1
ATOM 718 C CA . GLN A 1 93 ? -21.349 -7.068 27.821 1.00 96.50 93 GLN A CA 1
ATOM 719 C C . GLN A 1 93 ? -22.244 -6.160 28.676 1.00 96.50 93 GLN A C 1
ATOM 721 O O . GLN A 1 93 ? -23.414 -6.480 28.847 1.00 96.50 93 GLN A O 1
ATOM 726 N N . ALA A 1 94 ? -21.759 -4.986 29.094 1.00 95.75 94 ALA A N 1
ATOM 727 C CA . ALA A 1 94 ? -22.559 -4.029 29.866 1.00 95.75 94 ALA A CA 1
ATOM 728 C C . ALA A 1 94 ? -23.846 -3.608 29.126 1.00 95.75 94 ALA A C 1
ATOM 730 O O . ALA A 1 94 ? -24.921 -3.537 29.717 1.00 95.75 94 ALA A O 1
ATOM 731 N N . ARG A 1 95 ? -23.766 -3.406 27.802 1.00 96.88 95 ARG A N 1
ATOM 732 C CA . ARG A 1 95 ? -24.940 -3.115 26.957 1.00 96.88 95 ARG A CA 1
ATOM 733 C C . ARG A 1 95 ? -25.907 -4.292 26.840 1.00 96.88 95 ARG A C 1
ATOM 735 O O . ARG A 1 95 ? -27.113 -4.087 26.732 1.00 96.88 95 ARG A O 1
ATOM 742 N N . VAL A 1 96 ? -25.394 -5.522 26.816 1.00 96.56 96 VAL A N 1
ATOM 743 C CA . VAL A 1 96 ? -26.237 -6.726 26.833 1.00 96.56 96 VAL A CA 1
ATOM 744 C C . VAL A 1 96 ? -26.969 -6.839 28.168 1.00 96.56 96 VAL A C 1
ATOM 746 O O . VAL A 1 96 ? -28.161 -7.137 28.169 1.00 96.56 96 VAL A O 1
ATOM 749 N N . ASP A 1 97 ? -26.294 -6.553 29.279 1.00 92.56 97 ASP A N 1
ATOM 750 C CA . ASP A 1 97 ? -26.887 -6.604 30.615 1.00 92.56 97 ASP A CA 1
ATOM 751 C C . ASP A 1 97 ? -27.984 -5.536 30.779 1.00 92.56 97 ASP A C 1
ATOM 753 O O . ASP A 1 97 ? -29.079 -5.849 31.249 1.00 92.56 97 ASP A O 1
ATOM 757 N N . GLU A 1 98 ? -27.748 -4.315 30.286 1.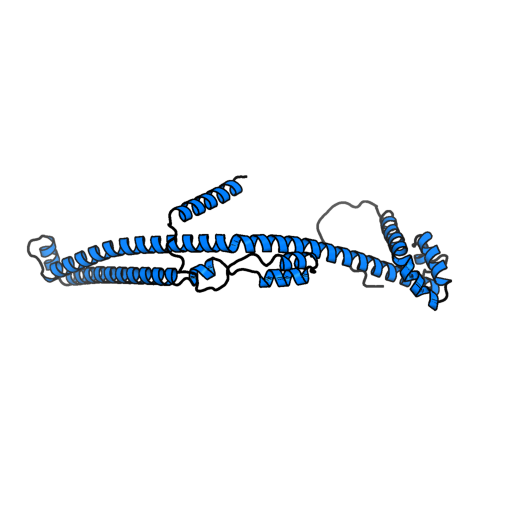00 95.12 98 GLU A N 1
ATOM 758 C CA . GLU A 1 98 ? -28.754 -3.244 30.195 1.00 95.12 98 GLU A CA 1
ATOM 759 C C . GLU A 1 98 ? -29.981 -3.682 29.376 1.00 95.12 98 GLU A C 1
ATOM 761 O O . GLU A 1 98 ? -31.126 -3.561 29.827 1.00 95.12 98 GLU A O 1
ATOM 766 N N . ALA A 1 99 ? -29.755 -4.223 28.175 1.00 95.94 99 ALA A N 1
ATOM 767 C CA . ALA A 1 99 ? -30.829 -4.665 27.292 1.00 95.94 99 ALA A CA 1
ATOM 768 C C . ALA A 1 99 ? -31.631 -5.822 27.905 1.00 95.94 99 ALA A C 1
ATOM 770 O O . ALA A 1 99 ? -32.860 -5.843 27.811 1.00 95.94 99 ALA A O 1
ATOM 771 N N . ASN A 1 100 ? -30.954 -6.761 28.569 1.00 96.38 100 ASN A N 1
ATOM 772 C CA . ASN A 1 100 ? -31.594 -7.863 29.273 1.00 96.38 100 ASN A CA 1
ATOM 773 C C . ASN A 1 100 ? -32.429 -7.357 30.456 1.00 96.38 100 ASN A C 1
ATOM 775 O O . ASN A 1 100 ? -33.574 -7.779 30.615 1.00 96.38 100 ASN A O 1
ATOM 779 N N . ALA A 1 101 ? -31.907 -6.413 31.244 1.00 94.56 101 ALA A N 1
ATOM 780 C CA . ALA A 1 101 ? -32.659 -5.799 32.333 1.00 94.56 101 ALA A CA 1
ATOM 781 C C . ALA A 1 101 ? -33.923 -5.099 31.811 1.00 94.56 101 ALA A C 1
ATOM 783 O O . ALA A 1 101 ? -35.019 -5.336 32.323 1.00 94.56 101 ALA A O 1
ATOM 784 N N . SER A 1 102 ? -33.799 -4.323 30.729 1.00 95.31 102 SER A N 1
ATOM 785 C CA . SER A 1 102 ? -34.944 -3.670 30.089 1.00 95.31 102 SER A CA 1
ATOM 786 C C . SER A 1 102 ? -35.967 -4.685 29.570 1.00 95.31 102 SER A C 1
ATOM 788 O O . SER A 1 102 ? -37.164 -4.528 29.801 1.00 95.31 102 SER A O 1
ATOM 790 N N . HIS A 1 103 ? -35.513 -5.766 28.933 1.00 97.25 103 HIS A N 1
ATOM 791 C CA . HIS A 1 103 ? -36.395 -6.819 28.434 1.00 97.25 103 HIS A CA 1
ATOM 792 C C . HIS A 1 103 ? -37.161 -7.524 29.564 1.00 97.25 103 HIS A C 1
ATOM 794 O O . HIS A 1 103 ? -38.356 -7.794 29.439 1.00 97.25 103 HIS A O 1
ATOM 800 N N . GLN A 1 104 ? -36.500 -7.791 30.692 1.00 95.50 104 GLN A N 1
ATOM 801 C CA . GLN A 1 104 ? -37.125 -8.397 31.870 1.00 95.50 104 GLN A CA 1
ATOM 802 C C . GLN A 1 104 ? -38.184 -7.478 32.488 1.00 95.50 104 GLN A C 1
ATOM 804 O O . GLN A 1 104 ? -39.262 -7.949 32.866 1.00 95.50 104 GLN A O 1
ATOM 809 N N . MET A 1 105 ? -37.917 -6.170 32.542 1.00 95.94 105 MET A N 1
ATOM 810 C CA . MET A 1 105 ? -38.903 -5.175 32.965 1.00 95.94 105 MET A CA 1
ATOM 811 C C . MET A 1 105 ? -40.121 -5.166 32.039 1.00 95.94 105 MET A C 1
ATOM 813 O O . MET A 1 105 ? -41.250 -5.207 32.528 1.00 95.94 105 MET A O 1
ATOM 817 N N . ASP A 1 106 ? -39.916 -5.166 30.720 1.00 96.25 106 ASP A N 1
ATOM 818 C CA . ASP A 1 106 ? -41.004 -5.172 29.738 1.00 96.25 106 ASP A CA 1
ATOM 819 C C . ASP A 1 106 ? -41.850 -6.443 29.848 1.00 96.25 106 ASP A C 1
ATOM 821 O O . ASP A 1 106 ? -43.075 -6.369 29.972 1.00 96.25 106 ASP A O 1
ATOM 825 N N . ASN A 1 107 ? -41.213 -7.615 29.908 1.00 97.19 107 ASN A N 1
ATOM 826 C CA . ASN A 1 107 ? -41.900 -8.892 30.108 1.00 97.19 107 ASN A CA 1
ATOM 827 C C . ASN A 1 107 ? -42.732 -8.896 31.397 1.00 97.19 107 ASN A C 1
ATOM 829 O O . ASN A 1 107 ? -43.878 -9.355 31.408 1.00 97.19 107 ASN A O 1
ATOM 833 N N . TRP A 1 108 ? -42.191 -8.347 32.488 1.00 96.38 108 TRP A N 1
ATOM 834 C CA . TRP A 1 108 ? -42.929 -8.228 33.741 1.00 96.38 108 TRP A CA 1
ATOM 835 C C . TRP A 1 108 ? -44.114 -7.268 33.627 1.00 96.38 108 TRP A C 1
ATOM 837 O O . TRP A 1 1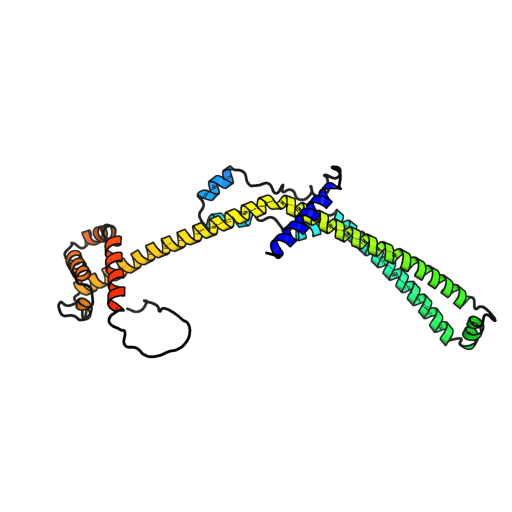08 ? -45.195 -7.584 34.132 1.00 96.38 108 TRP A O 1
ATOM 847 N N . ARG A 1 109 ? -43.936 -6.129 32.942 1.00 96.19 109 ARG A N 1
ATOM 848 C CA . ARG A 1 109 ? -44.998 -5.148 32.663 1.00 96.19 109 ARG A CA 1
ATOM 849 C C . ARG A 1 109 ? -46.131 -5.785 31.853 1.00 96.19 109 ARG A C 1
ATOM 851 O O . ARG A 1 109 ? -47.293 -5.601 32.211 1.00 96.19 109 ARG A O 1
ATOM 858 N N . PHE A 1 110 ? -45.811 -6.595 30.840 1.00 96.25 110 PHE A N 1
ATOM 859 C CA . PHE A 1 110 ? -46.801 -7.346 30.058 1.00 96.25 110 PHE A CA 1
ATOM 860 C C . PHE A 1 110 ? -47.562 -8.377 30.896 1.00 96.25 110 PHE A C 1
ATOM 862 O O . PHE A 1 110 ? -48.779 -8.501 30.760 1.00 96.25 110 PHE A O 1
ATOM 869 N N . ALA A 1 111 ? -46.874 -9.092 31.788 1.00 96.94 111 ALA A N 1
ATOM 870 C CA . ALA A 1 111 ? -47.512 -10.061 32.676 1.00 96.94 111 ALA A CA 1
ATOM 871 C C . ALA A 1 111 ? -48.364 -9.400 33.781 1.00 96.94 111 ALA A C 1
ATOM 873 O O . ALA A 1 111 ? -49.313 -10.009 34.278 1.00 96.94 111 ALA A O 1
ATOM 874 N N . HIS A 1 112 ? -48.054 -8.156 34.168 1.00 95.38 112 HIS A N 1
ATOM 875 C CA . HIS A 1 112 ? -48.670 -7.477 35.313 1.00 95.38 112 HIS A CA 1
ATOM 876 C C . HIS A 1 112 ? -49.079 -6.015 35.025 1.00 95.38 112 HIS A C 1
ATOM 878 O O . HIS A 1 112 ? -48.647 -5.104 35.741 1.00 95.38 112 HIS A O 1
ATOM 884 N N . PRO A 1 113 ? -49.985 -5.754 34.065 1.00 95.00 113 PRO A N 1
ATOM 885 C CA . PRO A 1 113 ? -50.272 -4.399 33.581 1.00 95.00 113 PRO A CA 1
ATOM 886 C C . PRO A 1 113 ? -50.803 -3.455 34.672 1.00 95.00 113 PRO A C 1
ATOM 888 O O . PRO A 1 113 ? -50.323 -2.334 34.814 1.00 95.00 113 PRO A O 1
ATOM 891 N N . PHE A 1 114 ? -51.736 -3.907 35.520 1.00 94.06 114 PHE A N 1
ATOM 892 C CA . PHE A 1 114 ? -52.261 -3.074 36.613 1.00 94.06 114 PHE A CA 1
ATOM 893 C C . PHE A 1 114 ? -51.210 -2.763 37.687 1.00 94.06 114 PHE A C 1
ATOM 895 O O . PHE A 1 114 ? -51.223 -1.676 38.260 1.00 94.06 114 PHE A O 1
ATOM 902 N N . ARG A 1 115 ? -50.291 -3.700 37.967 1.00 92.94 115 ARG A N 1
ATOM 903 C CA . ARG A 1 115 ? -49.215 -3.468 38.945 1.00 92.94 115 ARG A CA 1
ATOM 904 C C . ARG A 1 115 ? -48.172 -2.501 38.395 1.00 92.94 115 ARG A C 1
ATOM 906 O O . ARG A 1 115 ? -47.699 -1.665 39.154 1.00 92.94 115 ARG A O 1
ATOM 913 N N . ALA A 1 116 ? -47.866 -2.584 37.102 1.00 93.00 116 ALA A N 1
ATOM 914 C CA . ALA A 1 116 ? -47.012 -1.620 36.417 1.00 93.00 116 ALA A CA 1
ATOM 915 C C . ALA A 1 116 ? -47.609 -0.203 36.456 1.00 93.00 116 ALA A C 1
ATOM 917 O O . ALA A 1 116 ? -46.913 0.732 36.817 1.00 93.00 116 ALA A O 1
ATOM 918 N N . ILE A 1 117 ? -48.916 -0.041 36.216 1.00 94.19 117 ILE A N 1
ATOM 919 C CA . ILE A 1 117 ? -49.571 1.278 36.312 1.00 94.19 117 ILE A CA 1
ATOM 920 C C . ILE A 1 117 ? -49.476 1.851 37.735 1.00 94.19 117 ILE A C 1
ATOM 922 O O . ILE A 1 117 ? -49.151 3.019 37.913 1.00 94.19 117 ILE A O 1
ATOM 926 N N . ILE A 1 118 ? -49.739 1.040 38.765 1.00 93.88 118 ILE A N 1
ATOM 927 C CA . ILE A 1 118 ? -49.637 1.482 40.168 1.00 93.88 118 ILE A CA 1
ATOM 928 C C . ILE A 1 118 ? -48.190 1.862 40.531 1.00 93.88 118 ILE A C 1
ATOM 930 O O . ILE A 1 118 ? -47.991 2.820 41.282 1.00 93.88 118 ILE A O 1
ATOM 934 N N . HIS A 1 119 ? -47.207 1.129 39.995 1.00 93.00 119 HIS A N 1
ATOM 935 C CA . HIS A 1 119 ? -45.784 1.436 40.121 1.00 93.00 119 HIS A CA 1
ATOM 936 C C . HIS A 1 119 ? -45.441 2.787 39.493 1.00 93.00 119 HIS A C 1
ATOM 938 O O . HIS A 1 119 ? -44.904 3.659 40.169 1.00 93.00 119 HIS A O 1
ATOM 944 N N . ASP A 1 120 ? -45.819 2.973 38.229 1.00 91.38 120 ASP A N 1
ATOM 945 C CA . ASP A 1 120 ? -45.510 4.168 37.445 1.00 91.38 120 ASP A CA 1
ATOM 946 C C . ASP A 1 120 ? -46.211 5.423 38.005 1.00 91.38 120 ASP A C 1
ATOM 948 O O . ASP A 1 120 ? -45.686 6.529 37.913 1.00 91.38 120 ASP A O 1
ATOM 952 N N . LEU A 1 121 ? -47.374 5.260 38.651 1.00 93.56 121 LEU A N 1
ATOM 953 C CA . LEU A 1 121 ? -48.070 6.333 39.375 1.00 93.56 121 LEU A CA 1
ATOM 954 C C . LEU A 1 121 ? -47.464 6.639 40.759 1.00 93.56 121 LEU A C 1
ATOM 956 O O . LEU A 1 121 ? -47.960 7.526 41.454 1.00 93.56 121 LEU A O 1
ATOM 960 N N . GLY A 1 122 ? -46.446 5.893 41.203 1.00 90.25 122 GLY A N 1
ATOM 961 C CA . GLY A 1 122 ? -45.815 6.060 42.517 1.00 90.25 122 GLY A CA 1
ATOM 962 C C . GLY A 1 122 ? -46.711 5.683 43.703 1.00 90.25 122 GLY A C 1
ATOM 963 O O . GLY A 1 122 ? -46.364 5.948 44.852 1.00 90.25 122 GLY A O 1
ATOM 964 N N . LEU A 1 123 ? -47.865 5.054 43.451 1.00 90.31 123 LEU A N 1
ATOM 965 C CA . LEU A 1 123 ? -48.834 4.681 44.486 1.00 90.31 123 LEU A CA 1
ATOM 966 C C . LEU A 1 123 ? -48.364 3.466 45.298 1.00 90.31 123 LEU A C 1
ATOM 968 O O . LEU A 1 123 ? -48.725 3.323 46.467 1.00 90.31 123 LEU A O 1
ATOM 972 N N . ARG A 1 124 ? -47.569 2.578 44.684 1.00 86.12 124 ARG A N 1
ATOM 973 C CA . ARG A 1 124 ? -46.892 1.461 45.358 1.00 86.12 124 ARG A CA 1
ATOM 974 C C . ARG A 1 124 ? -45.733 0.944 44.509 1.00 86.12 124 ARG A C 1
ATOM 976 O O . ARG A 1 124 ? -45.967 0.503 43.386 1.00 86.12 124 ARG A O 1
ATOM 983 N N . SER A 1 125 ? -44.515 0.924 45.053 1.00 83.69 125 SER A N 1
ATOM 984 C CA . SER A 1 125 ? -43.366 0.352 44.345 1.00 83.69 125 SER A CA 1
ATOM 985 C C . SER A 1 125 ? -43.437 -1.181 44.281 1.00 83.69 125 SER A C 1
ATOM 987 O O . SER A 1 125 ? -43.981 -1.853 45.162 1.00 83.69 125 SER A O 1
ATOM 989 N N . SER A 1 126 ? -42.897 -1.737 43.201 1.00 91.69 126 SER A N 1
ATOM 990 C CA . SER A 1 126 ? -42.750 -3.161 42.949 1.00 91.69 126 SER A CA 1
ATOM 991 C C . SER A 1 126 ? -41.280 -3.469 43.153 1.00 91.69 126 SER A C 1
ATOM 993 O O . SER A 1 126 ? -40.453 -2.905 42.443 1.00 91.69 126 SER A O 1
ATOM 995 N N . GLY A 1 127 ? -40.954 -4.353 44.099 1.00 90.94 127 GLY A N 1
ATOM 996 C CA . GLY A 1 127 ? -39.559 -4.712 44.374 1.00 90.94 127 GLY A CA 1
ATOM 997 C C . GLY A 1 127 ? -38.823 -5.195 43.123 1.00 90.94 127 GLY A C 1
ATOM 998 O O . GLY A 1 127 ? -37.689 -4.801 42.906 1.00 90.94 127 GLY A O 1
ATOM 999 N N . PHE A 1 128 ? -39.512 -5.941 42.251 1.00 93.31 128 PHE A N 1
ATOM 1000 C CA . PHE A 1 128 ? -38.947 -6.429 40.991 1.00 93.31 128 PHE A CA 1
ATOM 1001 C C . PHE A 1 128 ? -38.573 -5.296 40.024 1.00 93.31 128 PHE A C 1
ATOM 1003 O O . PHE A 1 128 ? -37.483 -5.314 39.465 1.00 93.31 128 PHE A O 1
ATOM 1010 N N . LEU A 1 129 ? -39.464 -4.318 39.807 1.00 93.56 129 LEU A N 1
ATOM 1011 C CA . LEU A 1 129 ? -39.165 -3.212 38.889 1.00 93.56 129 LEU A CA 1
ATOM 1012 C C . LEU A 1 129 ? -38.086 -2.297 39.466 1.00 93.56 129 LEU A C 1
ATOM 1014 O O . LEU A 1 129 ? -37.176 -1.939 38.736 1.00 93.56 129 LEU A O 1
ATOM 1018 N N . ALA A 1 130 ? -38.143 -1.998 40.765 1.00 93.56 130 ALA A N 1
ATOM 1019 C CA . ALA A 1 130 ? -37.138 -1.171 41.425 1.00 93.56 130 ALA A CA 1
ATOM 1020 C C . ALA A 1 130 ? -35.733 -1.806 41.380 1.00 93.56 130 ALA A C 1
ATOM 1022 O O . ALA A 1 130 ? -34.762 -1.119 41.082 1.00 93.56 130 ALA A O 1
ATOM 1023 N N . GLU A 1 131 ? -35.625 -3.118 41.621 1.00 93.94 131 GLU A N 1
ATOM 1024 C CA . GLU A 1 131 ? -34.358 -3.860 41.535 1.00 93.94 131 GLU A CA 1
ATOM 1025 C C . GLU A 1 131 ? -33.785 -3.840 40.111 1.00 93.94 131 GLU A C 1
ATOM 1027 O O . GLU A 1 131 ? -32.608 -3.550 39.914 1.00 93.94 131 GLU A O 1
ATOM 1032 N N . TYR A 1 132 ? -34.614 -4.093 39.096 1.00 93.06 132 TYR A N 1
ATOM 1033 C CA . TYR A 1 132 ? -34.155 -4.080 37.706 1.00 93.06 132 TYR A CA 1
ATOM 1034 C C . TYR A 1 132 ? -33.885 -2.671 37.161 1.00 93.06 132 TYR A C 1
ATOM 1036 O O . TYR A 1 132 ? -33.003 -2.520 36.319 1.00 93.06 132 TYR A O 1
ATOM 1044 N N . GLU A 1 133 ? -34.584 -1.641 37.645 1.00 94.06 133 GLU A N 1
ATOM 1045 C CA . GLU A 1 133 ? -34.269 -0.234 37.361 1.00 94.06 133 GLU A CA 1
ATOM 1046 C C . GLU A 1 133 ? -32.898 0.148 37.926 1.00 94.06 133 GLU A C 1
ATOM 1048 O O . GLU A 1 133 ? -32.120 0.808 37.239 1.00 94.06 133 GLU A O 1
ATOM 1053 N N . GLU A 1 134 ? -32.565 -0.317 39.134 1.00 94.25 134 GLU A N 1
ATOM 1054 C CA . GLU A 1 134 ? -31.239 -0.129 39.728 1.00 94.25 134 GLU A CA 1
ATOM 1055 C C . GLU A 1 134 ? -30.154 -0.874 38.937 1.00 94.25 134 GLU A C 1
ATOM 1057 O O . GLU A 1 134 ? -29.155 -0.264 38.554 1.00 94.25 134 GLU A O 1
ATOM 1062 N N . ILE A 1 135 ? -30.368 -2.157 38.613 1.00 93.75 135 ILE A N 1
ATOM 1063 C CA . ILE A 1 135 ? -29.439 -2.946 37.783 1.00 93.75 135 ILE A CA 1
ATOM 1064 C C . ILE A 1 135 ? -29.212 -2.262 36.432 1.00 93.75 135 ILE A C 1
ATOM 1066 O O . ILE A 1 135 ? -28.070 -2.116 35.996 1.00 93.75 135 ILE A O 1
ATOM 1070 N N . LYS A 1 136 ? -30.288 -1.804 35.782 1.00 93.75 136 LYS A N 1
ATOM 1071 C CA . LYS A 1 136 ? -30.215 -1.092 34.505 1.00 93.75 136 LYS A CA 1
ATOM 1072 C C . LYS A 1 136 ? -29.429 0.213 34.640 1.00 93.75 136 LYS A C 1
ATOM 1074 O O . LYS A 1 136 ? -28.528 0.445 33.845 1.00 93.75 136 LYS A O 1
ATOM 1079 N N . ALA A 1 137 ? -29.708 1.030 35.654 1.00 94.62 137 ALA A N 1
ATOM 1080 C CA . ALA A 1 137 ? -29.003 2.294 35.873 1.00 94.62 137 ALA A CA 1
ATOM 1081 C C . ALA A 1 137 ? -27.500 2.096 36.155 1.00 94.62 137 ALA A C 1
ATOM 1083 O O . ALA A 1 137 ? -26.664 2.882 35.690 1.00 94.62 137 ALA A O 1
ATOM 1084 N N . ILE A 1 138 ? -27.138 1.039 36.892 1.00 95.25 138 ILE A N 1
ATOM 1085 C CA . ILE A 1 138 ? -25.739 0.655 37.120 1.00 95.25 138 ILE A CA 1
ATOM 1086 C C . ILE A 1 138 ? -25.090 0.253 35.790 1.00 95.25 138 ILE A C 1
ATOM 1088 O O . ILE A 1 138 ? -24.051 0.817 35.438 1.00 95.25 138 ILE A O 1
ATOM 1092 N N . ALA A 1 139 ? -25.726 -0.636 35.022 1.00 94.06 139 ALA A N 1
ATOM 1093 C CA . ALA A 1 139 ? -25.227 -1.093 33.726 1.00 94.06 139 ALA A CA 1
ATOM 1094 C C . ALA A 1 139 ? -25.065 0.060 32.716 1.00 94.06 139 ALA A C 1
ATOM 1096 O O . ALA A 1 139 ? -24.029 0.156 32.061 1.00 94.06 139 ALA A O 1
ATOM 1097 N N . GLU A 1 140 ? -26.023 0.989 32.643 1.00 94.88 140 GLU A N 1
ATOM 1098 C CA . GLU A 1 140 ? -25.941 2.200 31.811 1.00 94.88 140 GLU A CA 1
ATOM 1099 C C . GLU A 1 140 ? -24.747 3.078 32.211 1.00 94.88 140 GLU A C 1
ATOM 1101 O O . GLU A 1 140 ? -23.972 3.537 31.366 1.00 94.88 140 GLU A O 1
ATOM 1106 N N . THR A 1 141 ? -24.560 3.297 33.515 1.00 95.75 141 THR A N 1
ATOM 1107 C CA . THR A 1 141 ? -23.453 4.111 34.032 1.00 95.75 141 THR A CA 1
ATOM 1108 C C . THR A 1 141 ? -22.099 3.466 33.731 1.00 95.75 141 THR A C 1
ATOM 1110 O O . THR A 1 141 ? -21.137 4.157 33.381 1.00 95.75 141 THR A O 1
ATOM 1113 N N . GLU A 1 142 ? -22.000 2.145 33.865 1.00 94.94 142 GLU A N 1
ATOM 1114 C CA . GLU A 1 142 ? -20.805 1.382 33.508 1.00 94.94 142 GLU A CA 1
ATOM 1115 C C . GLU A 1 142 ? -20.544 1.412 32.001 1.00 94.94 142 GLU A C 1
ATOM 1117 O O . GLU A 1 142 ? -19.415 1.687 31.589 1.00 94.94 142 GLU A O 1
ATOM 1122 N N . ALA A 1 143 ? -21.577 1.237 31.174 1.00 95.69 143 ALA A N 1
ATOM 1123 C CA . ALA A 1 143 ? -21.476 1.319 29.723 1.00 95.69 143 ALA A CA 1
ATOM 1124 C C . ALA A 1 143 ? -21.000 2.705 29.260 1.00 95.69 143 ALA A C 1
ATOM 1126 O O . ALA A 1 143 ? -20.136 2.792 28.389 1.00 95.69 143 ALA A O 1
ATOM 1127 N N . LEU A 1 144 ? -21.484 3.795 29.864 1.00 96.75 144 LEU A N 1
ATOM 1128 C CA . LEU A 1 144 ? -21.012 5.150 29.555 1.00 96.75 144 LEU A CA 1
ATOM 1129 C C . LEU A 1 144 ? -19.526 5.336 29.895 1.00 96.75 144 LEU A C 1
ATOM 1131 O O . LEU A 1 144 ? -18.767 5.858 29.077 1.00 96.75 144 LEU A O 1
ATOM 1135 N N . LYS A 1 145 ? -19.088 4.864 31.070 1.00 96.25 145 LYS A N 1
ATOM 1136 C CA . LYS A 1 145 ? -17.672 4.912 31.482 1.00 96.25 145 LYS A CA 1
ATOM 1137 C C . LYS A 1 145 ? -16.781 4.056 30.582 1.00 96.25 145 LYS A C 1
ATOM 1139 O O . LYS A 1 145 ? -15.658 4.443 30.270 1.00 96.25 145 LYS A O 1
ATOM 1144 N N . LEU A 1 146 ? -17.249 2.876 30.186 1.00 97.12 146 LEU A N 1
ATOM 1145 C CA . LEU A 1 146 ? -16.510 1.993 29.287 1.00 97.12 146 LEU A CA 1
ATOM 1146 C C . LEU A 1 146 ? -16.451 2.572 27.872 1.00 97.12 146 LEU A C 1
ATOM 1148 O O . LEU A 1 146 ? -15.401 2.502 27.246 1.00 97.12 146 LEU A O 1
ATOM 1152 N N . ALA A 1 147 ? -17.523 3.205 27.391 1.00 96.81 147 ALA A N 1
ATOM 1153 C CA . ALA A 1 147 ? -17.556 3.831 26.074 1.00 96.81 147 ALA A CA 1
ATOM 1154 C C . ALA A 1 147 ? -16.503 4.935 25.925 1.00 96.81 147 ALA A C 1
ATOM 1156 O O . ALA A 1 147 ? -15.805 4.959 24.911 1.00 96.81 147 ALA A O 1
ATOM 1157 N N . SER A 1 148 ? -16.336 5.797 26.935 1.00 96.88 148 SER A N 1
ATOM 1158 C CA . SER A 1 148 ? -15.275 6.811 26.903 1.00 96.88 148 SER A CA 1
ATOM 1159 C C . SER A 1 148 ? -13.889 6.164 26.906 1.00 96.88 148 SER A C 1
ATOM 1161 O O . SER A 1 148 ? -13.055 6.499 26.076 1.00 96.88 148 SER A O 1
ATOM 1163 N N . ARG A 1 149 ? -13.663 5.154 27.756 1.00 96.62 149 ARG A N 1
ATOM 1164 C CA . ARG A 1 149 ? -12.373 4.446 27.826 1.00 96.62 149 ARG A CA 1
ATOM 1165 C C . ARG A 1 149 ? -12.018 3.714 26.534 1.00 96.62 149 ARG A C 1
ATOM 1167 O O . ARG A 1 149 ? -10.850 3.688 26.168 1.00 96.62 149 ARG A O 1
ATOM 1174 N N . VAL A 1 150 ? -12.997 3.111 25.860 1.00 98.00 150 VAL A N 1
ATOM 1175 C CA . VAL A 1 150 ? -12.802 2.474 24.547 1.00 98.00 150 VAL A CA 1
ATOM 1176 C C . VAL A 1 150 ? -12.430 3.520 23.505 1.00 98.00 150 VAL A C 1
ATOM 1178 O O . VAL A 1 150 ? -11.523 3.283 22.715 1.00 98.00 150 VAL A O 1
ATOM 1181 N N . HIS A 1 151 ? -13.091 4.680 23.514 1.00 97.19 151 HIS A N 1
ATOM 1182 C CA . HIS A 1 151 ? -12.763 5.773 22.604 1.00 97.19 151 HIS A CA 1
ATOM 1183 C C . HIS A 1 151 ? -11.330 6.277 22.814 1.00 97.19 151 HIS A C 1
ATOM 1185 O O . HIS A 1 151 ? -10.551 6.289 21.863 1.00 97.19 151 HIS A O 1
ATOM 1191 N N . ASP A 1 152 ? -10.962 6.584 24.060 1.00 96.62 152 ASP A N 1
ATOM 1192 C CA . ASP A 1 152 ? -9.620 7.054 24.419 1.00 96.62 152 ASP A CA 1
ATOM 1193 C C . ASP A 1 152 ? -8.546 6.005 24.070 1.00 96.62 152 ASP A C 1
ATOM 1195 O O . ASP A 1 152 ? -7.485 6.331 23.538 1.00 96.62 152 ASP A O 1
ATOM 1199 N N . ALA A 1 153 ? -8.823 4.721 24.331 1.00 96.25 153 ALA A N 1
ATOM 1200 C CA . ALA A 1 153 ? -7.917 3.625 23.995 1.00 96.25 153 ALA A CA 1
ATOM 1201 C C . ALA A 1 153 ? -7.751 3.457 22.477 1.00 96.25 153 ALA A C 1
ATOM 1203 O O . ALA A 1 153 ? -6.633 3.249 22.005 1.00 96.25 153 ALA A O 1
ATOM 1204 N N . ALA A 1 154 ? -8.835 3.572 21.707 1.00 96.56 154 ALA A N 1
ATOM 1205 C CA . ALA A 1 154 ? -8.790 3.498 20.250 1.00 96.56 154 ALA A CA 1
ATOM 1206 C C . ALA A 1 154 ? -8.002 4.671 19.649 1.00 96.56 154 ALA A C 1
ATOM 1208 O O . ALA A 1 154 ? -7.185 4.465 18.750 1.00 96.56 154 ALA A O 1
ATOM 1209 N N . GLU A 1 155 ? -8.195 5.884 20.172 1.00 96.75 155 GLU A N 1
ATOM 1210 C CA . GLU A 1 155 ? -7.419 7.055 19.761 1.00 96.75 155 GLU A CA 1
ATOM 1211 C C . GLU A 1 155 ? -5.932 6.878 20.095 1.00 96.75 155 GLU A C 1
ATOM 1213 O O . GLU A 1 155 ? -5.069 7.120 19.249 1.00 96.75 155 GLU A O 1
ATOM 1218 N N . HIS A 1 156 ? -5.619 6.379 21.293 1.00 93.31 156 HIS A N 1
ATOM 1219 C CA . HIS A 1 156 ? -4.246 6.092 21.700 1.00 93.31 156 HIS A CA 1
ATOM 1220 C C . HIS A 1 156 ? -3.569 5.065 20.778 1.00 93.31 156 HIS A C 1
ATOM 1222 O O . HIS A 1 156 ? -2.432 5.281 20.356 1.00 93.31 156 HIS A O 1
ATOM 1228 N N . VAL A 1 157 ? -4.260 3.975 20.422 1.00 96.00 157 VAL A N 1
ATOM 1229 C CA . VAL A 1 157 ? -3.755 2.977 19.462 1.00 96.00 157 VAL A CA 1
ATOM 1230 C C . VAL A 1 157 ? -3.479 3.625 18.106 1.00 96.00 157 VAL A C 1
ATOM 1232 O O . VAL A 1 157 ? -2.373 3.490 17.589 1.00 96.00 157 VAL A O 1
ATOM 1235 N N . ALA A 1 158 ? -4.433 4.381 17.559 1.00 94.88 158 ALA A N 1
ATOM 1236 C CA . ALA A 1 158 ? -4.278 5.029 16.258 1.00 94.88 158 ALA A CA 1
ATOM 1237 C C . ALA A 1 158 ? -3.115 6.036 16.238 1.00 94.88 158 ALA A C 1
ATOM 1239 O O . ALA A 1 158 ? -2.323 6.069 15.293 1.00 94.88 158 ALA A O 1
ATOM 1240 N N . ASN A 1 159 ? -2.971 6.841 17.291 1.00 93.94 159 ASN A N 1
ATOM 1241 C CA . ASN A 1 159 ? -1.857 7.779 17.423 1.00 93.94 159 ASN A CA 1
ATOM 1242 C C . ASN A 1 159 ? -0.519 7.039 17.482 1.00 93.94 159 ASN A C 1
ATOM 1244 O O . ASN A 1 159 ? 0.418 7.401 16.769 1.00 93.94 159 ASN A O 1
ATOM 1248 N N . ARG A 1 160 ? -0.448 5.953 18.257 1.00 91.75 160 ARG A N 1
ATOM 1249 C CA . ARG A 1 160 ? 0.770 5.155 18.386 1.00 91.75 160 ARG A CA 1
ATOM 1250 C C . ARG A 1 160 ? 1.157 4.462 17.080 1.00 91.75 160 ARG A C 1
ATOM 1252 O O . ARG A 1 160 ? 2.334 4.448 16.728 1.00 91.75 160 ARG A O 1
ATOM 1259 N N . GLU A 1 161 ? 0.184 3.934 16.342 1.00 92.94 161 GLU A N 1
ATOM 1260 C CA . GLU A 1 161 ? 0.397 3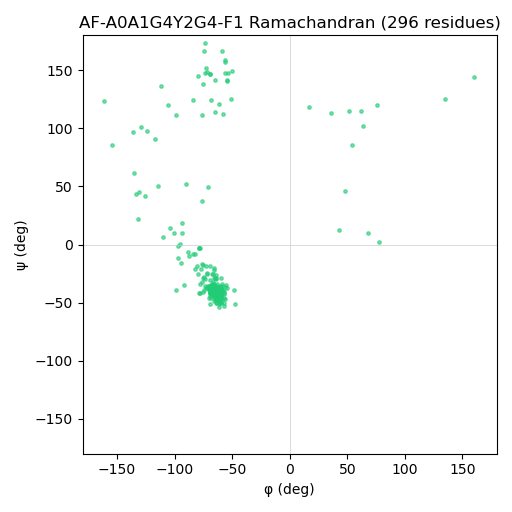.366 15.006 1.00 92.94 161 GLU A CA 1
ATOM 1261 C C . GLU A 1 161 ? 0.978 4.402 14.046 1.00 92.94 161 GLU A C 1
ATOM 1263 O O . GLU A 1 161 ? 1.975 4.129 13.380 1.00 92.94 161 GLU A O 1
ATOM 1268 N N . ASN A 1 162 ? 0.407 5.609 14.024 1.00 93.56 162 ASN A N 1
ATOM 1269 C CA . ASN A 1 162 ? 0.894 6.702 13.186 1.00 93.56 162 ASN A CA 1
ATOM 1270 C C . ASN A 1 162 ? 2.328 7.117 13.553 1.00 93.56 162 ASN A C 1
ATOM 1272 O O . ASN A 1 162 ? 3.145 7.357 12.663 1.00 93.56 162 ASN A O 1
ATOM 1276 N N . GLU A 1 163 ? 2.659 7.189 14.845 1.00 90.19 163 GLU A N 1
ATOM 1277 C CA . GLU A 1 163 ? 4.018 7.488 15.316 1.00 90.19 163 GLU A CA 1
ATOM 1278 C C . GLU A 1 163 ? 5.028 6.421 14.886 1.00 90.19 163 GLU A C 1
ATOM 1280 O O . GLU A 1 163 ? 6.111 6.746 14.390 1.00 90.19 163 GLU A O 1
ATOM 1285 N N . VAL A 1 164 ? 4.684 5.145 15.078 1.00 89.00 164 VAL A N 1
ATOM 1286 C CA . VAL A 1 164 ? 5.549 4.019 14.714 1.00 89.00 164 VAL A CA 1
ATOM 1287 C C . VAL A 1 164 ? 5.726 3.962 13.199 1.00 89.00 164 VAL A C 1
ATOM 1289 O O . VAL A 1 164 ? 6.857 3.842 12.726 1.00 89.00 164 VAL A O 1
ATOM 1292 N N . GLU A 1 165 ? 4.650 4.140 12.428 1.00 91.62 165 GLU A N 1
ATOM 1293 C CA . GLU A 1 165 ? 4.715 4.190 10.966 1.00 91.62 165 GLU A CA 1
ATOM 1294 C C . GLU A 1 165 ? 5.594 5.354 10.488 1.00 91.62 165 GLU A C 1
ATOM 1296 O O . GLU A 1 165 ? 6.445 5.175 9.613 1.00 91.62 165 GLU A O 1
ATOM 1301 N N . ALA A 1 166 ? 5.434 6.545 11.073 1.00 89.12 166 ALA A N 1
ATOM 1302 C CA . ALA A 1 166 ? 6.244 7.711 10.737 1.00 89.12 166 ALA A CA 1
ATOM 1303 C C . ALA A 1 166 ? 7.731 7.473 11.031 1.00 89.12 166 ALA A C 1
ATOM 1305 O O . ALA A 1 166 ? 8.574 7.770 10.182 1.00 89.12 166 ALA A O 1
ATOM 1306 N N . ARG A 1 167 ? 8.057 6.887 12.190 1.00 90.00 167 ARG A N 1
ATOM 1307 C CA . ARG A 1 167 ? 9.433 6.521 12.549 1.00 90.00 167 ARG A CA 1
ATOM 1308 C C . ARG A 1 167 ? 10.028 5.526 11.554 1.00 90.00 167 ARG A C 1
ATOM 1310 O O . ARG A 1 167 ? 11.101 5.785 11.020 1.00 90.00 167 ARG A O 1
ATOM 1317 N N . ILE A 1 168 ? 9.312 4.445 11.240 1.00 89.12 168 ILE A N 1
ATOM 1318 C CA . ILE A 1 168 ? 9.774 3.430 10.280 1.00 89.12 168 ILE A CA 1
ATOM 1319 C C . ILE A 1 168 ? 10.006 4.052 8.902 1.00 89.12 168 ILE A C 1
ATOM 1321 O O . ILE A 1 168 ? 11.015 3.781 8.256 1.00 89.12 168 ILE A O 1
ATOM 1325 N N . ARG A 1 169 ? 9.105 4.928 8.444 1.00 90.12 169 ARG A N 1
ATOM 1326 C CA . ARG A 1 169 ? 9.281 5.638 7.169 1.00 90.12 169 ARG A CA 1
ATOM 1327 C C . ARG A 1 169 ? 10.521 6.526 7.170 1.00 90.12 169 ARG A C 1
ATOM 1329 O O . ARG A 1 169 ? 11.215 6.559 6.159 1.00 90.12 169 ARG A O 1
ATOM 1336 N N . LEU A 1 170 ? 10.805 7.222 8.271 1.00 88.88 170 LEU A N 1
ATOM 1337 C CA . LEU A 1 170 ? 12.015 8.039 8.409 1.00 88.88 170 LEU A CA 1
ATOM 1338 C C . LEU A 1 170 ? 13.283 7.178 8.391 1.00 88.88 170 LEU A C 1
ATOM 1340 O O . LEU A 1 170 ? 14.238 7.523 7.702 1.00 88.88 170 LEU A O 1
ATOM 1344 N N . GLU A 1 171 ? 13.278 6.041 9.086 1.00 87.88 171 GLU A N 1
ATOM 1345 C CA . GLU A 1 171 ? 14.400 5.095 9.093 1.00 87.88 171 GLU A CA 1
ATOM 1346 C C . GLU A 1 171 ? 14.632 4.467 7.709 1.00 87.88 171 GLU A C 1
ATOM 1348 O O . GLU A 1 171 ? 15.773 4.311 7.283 1.00 87.88 171 GLU A O 1
ATOM 1353 N N . GLN A 1 172 ? 13.562 4.151 6.972 1.00 89.75 172 GLN A N 1
ATOM 1354 C CA . GLN A 1 172 ? 13.639 3.569 5.627 1.00 89.75 172 GLN A CA 1
ATOM 1355 C C . GLN A 1 172 ? 13.901 4.593 4.511 1.00 89.75 172 GLN A C 1
ATOM 1357 O O . GLN A 1 172 ? 14.294 4.196 3.410 1.00 89.75 172 GLN A O 1
ATOM 1362 N N . ALA A 1 173 ? 13.666 5.888 4.753 1.00 88.62 173 ALA A N 1
ATOM 1363 C CA . ALA A 1 173 ? 13.818 6.959 3.766 1.00 88.62 173 ALA A CA 1
ATOM 1364 C C . ALA A 1 173 ? 15.142 6.900 2.978 1.00 88.62 173 ALA A C 1
ATOM 1366 O O . ALA A 1 173 ? 15.072 6.854 1.747 1.00 88.62 173 ALA A O 1
ATOM 1367 N N . PRO A 1 174 ? 16.330 6.806 3.611 1.00 88.81 174 PRO A N 1
ATOM 1368 C CA . PRO A 1 174 ? 17.594 6.791 2.874 1.00 88.81 174 PRO A CA 1
ATOM 1369 C C . PRO A 1 174 ? 17.719 5.598 1.914 1.00 88.81 174 PRO A C 1
ATOM 1371 O O . PRO A 1 174 ? 18.178 5.752 0.782 1.00 88.81 174 PRO A O 1
ATOM 1374 N N . VAL A 1 175 ? 17.288 4.402 2.326 1.00 88.12 175 VAL A N 1
ATOM 1375 C CA . VAL A 1 175 ? 17.331 3.211 1.461 1.00 88.12 175 VAL A CA 1
ATOM 1376 C C . VAL A 1 175 ? 16.342 3.346 0.304 1.00 88.12 175 VAL A C 1
ATOM 1378 O O . VAL A 1 175 ? 16.687 3.022 -0.830 1.00 88.12 175 VAL A O 1
ATOM 1381 N N . ARG A 1 176 ? 15.142 3.885 0.546 1.00 90.06 176 ARG A N 1
ATOM 1382 C CA . ARG A 1 176 ? 14.133 4.122 -0.503 1.00 90.06 176 ARG A CA 1
ATOM 1383 C C . ARG A 1 176 ? 14.582 5.172 -1.525 1.00 90.06 176 ARG A C 1
ATOM 1385 O O . ARG A 1 176 ? 14.350 5.000 -2.724 1.00 90.06 176 ARG A O 1
ATOM 1392 N N . GLU A 1 177 ? 15.256 6.227 -1.078 1.00 90.50 177 GLU A N 1
ATOM 1393 C CA . GLU A 1 177 ? 15.885 7.218 -1.959 1.00 90.50 177 GLU A CA 1
ATOM 1394 C C . GLU A 1 177 ? 16.979 6.575 -2.817 1.00 90.50 177 GLU A C 1
ATOM 1396 O O . GLU A 1 177 ? 16.974 6.715 -4.040 1.00 90.50 177 GLU A O 1
ATOM 1401 N N . TYR A 1 178 ? 17.867 5.790 -2.200 1.00 89.12 178 TYR A N 1
ATOM 1402 C CA . TYR A 1 178 ? 18.915 5.070 -2.922 1.00 89.12 178 TYR A CA 1
ATOM 1403 C C . TYR A 1 178 ? 18.348 4.081 -3.954 1.00 89.12 178 TYR A C 1
ATOM 1405 O O . TYR A 1 178 ? 18.831 4.014 -5.083 1.00 89.12 178 TYR A O 1
ATOM 1413 N N . MET A 1 179 ? 17.278 3.358 -3.621 1.00 91.56 179 MET A N 1
ATOM 1414 C CA . MET A 1 179 ? 16.589 2.485 -4.576 1.00 91.56 179 MET A CA 1
ATOM 1415 C C . MET A 1 179 ? 16.009 3.256 -5.762 1.00 91.56 179 MET A C 1
ATOM 1417 O O . MET A 1 179 ? 16.094 2.783 -6.892 1.00 91.56 179 MET A O 1
ATOM 1421 N N . THR A 1 180 ? 15.444 4.442 -5.523 1.00 92.62 180 THR A N 1
ATOM 1422 C CA . THR A 1 180 ? 14.912 5.300 -6.595 1.00 92.62 180 THR A CA 1
ATOM 1423 C C . THR A 1 180 ? 16.020 5.685 -7.576 1.00 92.62 180 THR A C 1
ATOM 1425 O O . THR A 1 180 ? 15.818 5.681 -8.793 1.00 92.62 180 THR A O 1
ATOM 1428 N N . GLU A 1 181 ? 17.219 5.947 -7.056 1.00 92.12 181 GLU A N 1
ATOM 1429 C CA . GLU A 1 181 ? 18.397 6.224 -7.871 1.00 92.12 181 GLU A CA 1
ATOM 1430 C C . GLU A 1 181 ? 18.855 4.992 -8.669 1.00 92.12 181 GLU A C 1
ATOM 1432 O O . GLU A 1 181 ? 19.094 5.089 -9.876 1.00 92.12 181 GLU A O 1
ATOM 1437 N N . LEU A 1 182 ? 18.876 3.805 -8.052 1.00 93.00 182 LEU A N 1
ATOM 1438 C CA . LEU A 1 182 ? 19.170 2.557 -8.765 1.00 93.00 182 LEU A CA 1
ATOM 1439 C C . LEU A 1 182 ? 18.137 2.247 -9.856 1.00 93.00 182 LEU A C 1
ATOM 1441 O O . LEU A 1 182 ? 18.505 1.801 -10.943 1.00 93.00 182 LEU A O 1
ATOM 1445 N N . GLU A 1 183 ? 16.851 2.509 -9.619 1.00 94.19 183 GLU A N 1
ATOM 1446 C CA . GLU A 1 183 ? 15.804 2.346 -10.631 1.00 94.19 183 GLU A CA 1
ATOM 1447 C C . GLU A 1 183 ? 16.005 3.292 -11.819 1.00 94.19 183 GLU A C 1
ATOM 1449 O O . GLU A 1 183 ? 15.815 2.892 -12.974 1.00 94.19 183 GLU A O 1
ATOM 1454 N N . ARG A 1 184 ? 16.420 4.536 -11.555 1.00 94.94 184 ARG A N 1
ATOM 1455 C CA . ARG A 1 184 ? 16.773 5.510 -12.594 1.00 94.94 184 ARG A CA 1
ATOM 1456 C C . ARG A 1 184 ? 17.952 5.006 -13.427 1.00 94.94 184 ARG A C 1
ATOM 1458 O O . ARG A 1 184 ? 17.860 4.994 -14.658 1.00 94.94 184 ARG A O 1
ATOM 1465 N N . LEU A 1 185 ? 19.018 4.542 -12.772 1.00 94.38 185 LEU A N 1
ATOM 1466 C CA . LEU A 1 185 ? 20.203 3.990 -13.433 1.00 94.38 185 LEU A CA 1
ATOM 1467 C C . LEU A 1 185 ? 19.854 2.749 -14.266 1.00 94.38 185 LEU A C 1
ATOM 1469 O O . LEU A 1 185 ? 20.231 2.657 -15.435 1.00 94.38 185 LEU A O 1
ATOM 1473 N N . LYS A 1 186 ? 19.053 1.834 -13.711 1.00 95.00 186 LYS A N 1
ATOM 1474 C CA . LYS A 1 186 ? 18.561 0.640 -14.406 1.00 95.00 186 LYS A CA 1
ATOM 1475 C C . LYS A 1 186 ? 17.817 1.001 -15.691 1.00 95.00 186 LYS A C 1
ATOM 1477 O O . LYS A 1 186 ? 18.066 0.373 -16.720 1.00 95.00 186 LYS A O 1
ATOM 1482 N N . ARG A 1 187 ? 16.907 1.985 -15.650 1.00 94.75 187 ARG A N 1
ATOM 1483 C CA . ARG A 1 187 ? 16.149 2.435 -16.836 1.00 94.75 187 ARG A CA 1
ATOM 1484 C C . ARG A 1 187 ? 17.074 3.008 -17.907 1.00 94.75 187 ARG A C 1
ATOM 1486 O O . ARG A 1 187 ? 16.895 2.702 -19.081 1.00 94.75 187 ARG A O 1
ATOM 1493 N N . GLN A 1 188 ? 18.079 3.790 -17.511 1.00 95.06 188 GLN A N 1
ATOM 1494 C CA . GLN A 1 188 ? 19.074 4.323 -18.447 1.00 95.06 188 GLN A CA 1
ATOM 1495 C C . GLN A 1 188 ? 19.897 3.213 -19.100 1.00 95.06 188 GLN A C 1
ATOM 1497 O O . GLN A 1 188 ? 20.066 3.225 -20.318 1.00 95.06 188 GLN A O 1
ATOM 1502 N N . LYS A 1 189 ? 20.364 2.233 -18.318 1.00 94.25 189 LYS A N 1
ATOM 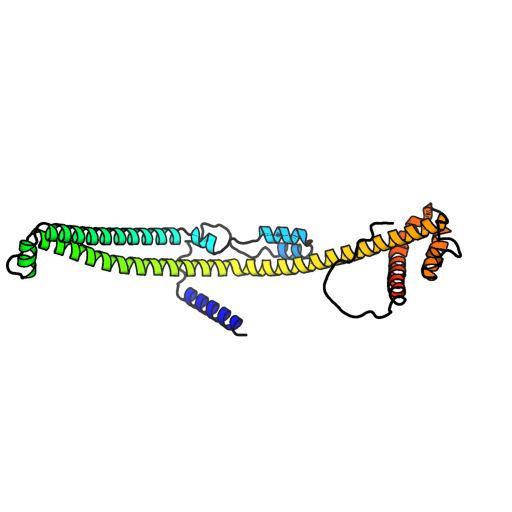1503 C CA . LYS A 1 189 ? 21.113 1.089 -18.852 1.00 94.25 189 LYS A CA 1
ATOM 1504 C C . LYS A 1 189 ? 20.251 0.217 -19.758 1.00 94.25 189 LYS A C 1
ATOM 1506 O O . LYS A 1 189 ? 20.680 -0.090 -20.859 1.00 94.25 189 LYS A O 1
ATOM 1511 N N . ALA A 1 190 ? 19.004 -0.064 -19.374 1.00 95.19 190 ALA A N 1
ATOM 1512 C CA . ALA A 1 190 ? 18.063 -0.801 -20.219 1.00 95.19 190 ALA A CA 1
ATOM 1513 C C . ALA A 1 190 ? 17.853 -0.124 -21.581 1.00 95.19 190 ALA A C 1
ATOM 1515 O O . ALA A 1 190 ? 17.829 -0.796 -22.610 1.00 95.19 190 ALA A O 1
ATOM 1516 N N . ALA A 1 191 ? 17.712 1.206 -21.598 1.00 93.88 191 ALA A N 1
ATOM 1517 C CA . ALA A 1 191 ? 17.548 1.961 -22.835 1.00 93.88 191 ALA A CA 1
ATOM 1518 C C . ALA A 1 191 ? 18.799 1.883 -23.724 1.00 93.88 191 ALA A C 1
ATOM 1520 O O . ALA A 1 191 ? 18.667 1.657 -24.923 1.00 93.88 191 ALA A O 1
ATOM 1521 N N . ARG A 1 192 ? 20.000 2.012 -23.139 1.00 93.38 192 ARG A N 1
ATOM 1522 C CA . ARG A 1 192 ? 21.271 1.863 -23.869 1.00 93.38 192 ARG A CA 1
ATOM 1523 C C . ARG A 1 192 ? 21.443 0.457 -24.429 1.00 93.38 192 ARG A C 1
ATOM 1525 O O . ARG A 1 192 ? 21.645 0.322 -25.623 1.00 93.38 192 ARG A O 1
ATOM 1532 N N . GLU A 1 193 ? 21.255 -0.568 -23.604 1.00 94.38 193 GLU A N 1
ATOM 1533 C CA . GLU A 1 193 ? 21.342 -1.971 -24.025 1.00 94.38 193 GLU A CA 1
ATOM 1534 C C . GLU A 1 193 ? 20.341 -2.285 -25.148 1.00 94.38 193 GLU A C 1
ATOM 1536 O O . GLU A 1 193 ? 20.656 -3.010 -26.085 1.00 94.38 193 GLU A O 1
ATOM 1541 N N . THR A 1 194 ? 19.127 -1.728 -25.085 1.00 91.50 194 THR A N 1
ATOM 1542 C CA . THR A 1 194 ? 18.123 -1.915 -26.144 1.00 91.50 194 THR A CA 1
ATOM 1543 C C . THR A 1 194 ? 18.520 -1.191 -27.429 1.00 91.50 194 THR A C 1
ATOM 1545 O O . THR A 1 194 ? 18.347 -1.745 -28.509 1.00 91.50 194 THR A O 1
ATOM 1548 N N . ALA A 1 195 ? 19.070 0.022 -27.329 1.00 91.44 195 ALA A N 1
ATOM 1549 C CA . ALA A 1 195 ? 19.556 0.772 -28.484 1.00 91.44 195 ALA A CA 1
ATOM 1550 C C . ALA A 1 195 ? 20.771 0.098 -29.139 1.00 91.44 195 ALA A C 1
ATOM 1552 O O . ALA A 1 195 ? 20.832 0.014 -30.360 1.00 91.44 195 ALA A O 1
ATOM 1553 N N . GLU A 1 196 ? 21.703 -0.429 -28.345 1.00 91.00 196 GLU A N 1
ATOM 1554 C CA . GLU A 1 196 ? 22.844 -1.209 -28.835 1.00 91.00 196 GLU A CA 1
ATOM 1555 C C . GLU A 1 196 ? 22.373 -2.482 -29.541 1.00 91.00 196 GLU A C 1
ATOM 1557 O O . GLU A 1 196 ? 22.817 -2.756 -30.650 1.00 91.00 196 GLU A O 1
ATOM 1562 N N . ARG A 1 197 ? 21.407 -3.208 -28.959 1.00 87.94 197 ARG A N 1
ATOM 1563 C CA . ARG A 1 197 ? 20.793 -4.378 -29.609 1.00 87.94 197 ARG A CA 1
ATOM 1564 C C . ARG A 1 197 ? 20.102 -4.024 -30.919 1.00 87.94 197 ARG A C 1
ATOM 1566 O O . ARG A 1 197 ? 20.190 -4.791 -31.870 1.00 87.94 197 ARG A O 1
ATOM 1573 N N . TRP A 1 198 ? 19.415 -2.883 -30.965 1.00 80.75 198 TRP A N 1
ATOM 1574 C CA . TRP A 1 198 ? 18.791 -2.399 -32.192 1.00 80.75 198 TRP A CA 1
ATOM 1575 C C . TRP A 1 198 ? 19.841 -2.120 -33.268 1.00 80.75 198 TRP A C 1
ATOM 1577 O O . TRP A 1 198 ? 19.692 -2.588 -34.388 1.00 80.75 198 TRP A O 1
ATOM 1587 N N . GLN A 1 199 ? 20.936 -1.439 -32.915 1.00 83.31 199 GLN A N 1
ATOM 1588 C CA . GLN A 1 199 ? 22.033 -1.175 -33.849 1.00 83.31 199 GLN A CA 1
ATOM 1589 C C . GLN A 1 199 ? 22.681 -2.465 -34.351 1.00 83.31 199 GLN A C 1
ATOM 1591 O O . GLN A 1 199 ? 22.902 -2.601 -35.547 1.00 83.31 199 GLN A O 1
ATOM 1596 N N . THR A 1 200 ? 22.972 -3.428 -33.471 1.00 83.56 200 THR A N 1
ATOM 1597 C CA . THR A 1 200 ? 23.543 -4.712 -33.905 1.00 83.56 200 THR A CA 1
ATOM 1598 C C . THR A 1 200 ? 22.583 -5.476 -34.803 1.00 83.56 200 THR A C 1
ATOM 1600 O O . THR A 1 200 ? 23.007 -6.029 -35.806 1.00 83.56 200 THR A O 1
ATOM 1603 N N . GLN A 1 201 ? 21.288 -5.460 -34.483 1.00 85.75 201 GLN A N 1
ATOM 1604 C CA . GLN A 1 201 ? 20.283 -6.131 -35.295 1.00 85.75 201 GLN A CA 1
ATOM 1605 C C . GLN A 1 201 ? 20.134 -5.476 -36.674 1.00 85.75 201 GLN A C 1
ATOM 1607 O O . GLN A 1 201 ? 20.028 -6.182 -37.666 1.00 85.75 201 GLN A O 1
ATOM 1612 N N . GLU A 1 202 ? 20.172 -4.147 -36.753 1.00 83.06 202 GLU A N 1
ATOM 1613 C CA . GLU A 1 202 ? 20.130 -3.413 -38.022 1.00 83.06 202 GLU A CA 1
ATOM 1614 C C . GLU A 1 202 ? 21.348 -3.734 -38.902 1.00 83.06 202 GLU A C 1
ATOM 1616 O O . GLU A 1 202 ? 21.197 -3.967 -40.100 1.00 83.06 202 GLU A O 1
ATOM 1621 N N . LEU A 1 203 ? 22.541 -3.825 -38.300 1.00 82.75 203 LEU A N 1
ATOM 1622 C CA . LEU A 1 203 ? 23.750 -4.277 -38.996 1.00 82.75 203 LEU A CA 1
ATOM 1623 C C . LEU A 1 203 ? 23.603 -5.725 -39.497 1.00 82.75 203 LEU A C 1
ATOM 1625 O O . LEU A 1 203 ? 23.926 -6.008 -40.650 1.00 82.75 203 LEU A O 1
ATOM 1629 N N . ASP A 1 204 ? 23.106 -6.636 -38.657 1.00 85.06 204 ASP A N 1
ATOM 1630 C CA . ASP A 1 204 ? 22.906 -8.044 -39.018 1.00 85.06 204 ASP A CA 1
ATOM 1631 C C . ASP A 1 204 ? 21.881 -8.193 -40.157 1.00 85.06 204 ASP A C 1
ATOM 1633 O O . ASP A 1 204 ? 22.129 -8.907 -41.132 1.00 85.06 204 ASP A O 1
ATOM 1637 N N . ASP A 1 205 ? 20.756 -7.477 -40.082 1.00 86.56 205 ASP A N 1
ATOM 1638 C CA . ASP A 1 205 ? 19.706 -7.475 -41.105 1.00 86.56 205 ASP A CA 1
ATOM 1639 C C . ASP A 1 205 ? 20.234 -6.910 -42.439 1.00 86.56 205 ASP A C 1
ATOM 1641 O O . ASP A 1 205 ? 19.996 -7.491 -43.505 1.00 86.56 205 ASP A O 1
ATOM 1645 N N . ALA A 1 206 ? 21.022 -5.829 -42.395 1.00 85.62 206 ALA A N 1
ATOM 1646 C CA . ALA A 1 206 ? 21.673 -5.252 -43.571 1.00 85.62 206 ALA A CA 1
ATOM 1647 C C . ALA A 1 206 ? 22.679 -6.223 -44.213 1.00 85.62 206 ALA A C 1
ATOM 1649 O O . ALA A 1 206 ? 22.696 -6.398 -45.437 1.00 85.62 206 ALA A O 1
ATOM 1650 N N . LEU A 1 207 ? 23.484 -6.914 -43.403 1.00 86.50 207 LEU A N 1
ATOM 1651 C CA . LEU A 1 207 ? 24.417 -7.938 -43.877 1.00 86.50 207 LEU A CA 1
ATOM 1652 C C . LEU A 1 207 ? 23.687 -9.121 -44.529 1.00 86.50 207 LEU A C 1
ATOM 1654 O O . LEU A 1 207 ? 24.106 -9.607 -45.587 1.00 86.50 207 LEU A O 1
ATOM 1658 N N . ILE A 1 208 ? 22.570 -9.570 -43.952 1.00 88.06 208 ILE A N 1
ATOM 1659 C CA . ILE A 1 208 ? 21.729 -10.626 -44.533 1.00 88.06 208 ILE A CA 1
ATOM 1660 C C . ILE A 1 208 ? 21.149 -10.173 -45.878 1.00 88.06 208 ILE A C 1
ATOM 1662 O O . ILE A 1 208 ? 21.211 -10.921 -46.860 1.00 88.06 208 ILE A O 1
ATOM 1666 N N . ALA A 1 209 ? 20.627 -8.948 -45.965 1.00 88.31 209 ALA A N 1
ATOM 1667 C CA . ALA A 1 209 ? 20.094 -8.404 -47.211 1.00 88.31 209 ALA A CA 1
ATOM 1668 C C . ALA A 1 209 ? 21.181 -8.326 -48.296 1.00 88.31 209 ALA A C 1
ATOM 1670 O O . ALA A 1 209 ? 20.997 -8.844 -49.403 1.00 88.31 209 ALA A O 1
ATOM 1671 N N . PHE A 1 210 ? 22.345 -7.759 -47.966 1.00 89.69 210 PHE A N 1
ATOM 1672 C CA . PHE A 1 210 ? 23.478 -7.650 -48.884 1.00 89.69 210 PHE A CA 1
ATOM 1673 C C . PHE A 1 210 ? 23.924 -9.016 -49.415 1.00 89.69 210 PHE A C 1
ATOM 1675 O O . PHE A 1 210 ? 23.987 -9.226 -50.630 1.00 89.69 210 PHE A O 1
ATOM 1682 N N . THR A 1 211 ? 24.182 -9.974 -48.520 1.00 88.75 211 THR A N 1
ATOM 1683 C CA . THR A 1 211 ? 24.627 -11.325 -48.903 1.00 88.75 211 THR A CA 1
ATOM 1684 C C . THR A 1 211 ? 23.574 -12.060 -49.731 1.00 88.75 211 THR A C 1
ATOM 1686 O O . THR A 1 211 ? 23.918 -12.760 -50.686 1.00 88.75 211 THR A O 1
ATOM 1689 N N . THR A 1 212 ? 22.289 -11.834 -49.453 1.00 91.50 212 THR A N 1
ATOM 1690 C CA . THR A 1 212 ? 21.179 -12.368 -50.250 1.00 91.50 212 THR A CA 1
ATOM 1691 C C . THR A 1 212 ? 21.180 -11.804 -51.672 1.00 91.50 212 THR A C 1
ATOM 1693 O O . THR A 1 212 ? 21.056 -12.566 -52.637 1.00 91.50 212 THR A O 1
ATOM 1696 N N . HIS A 1 213 ? 21.347 -10.488 -51.841 1.00 89.75 213 HIS A N 1
ATOM 1697 C CA . HIS A 1 213 ? 21.441 -9.873 -53.168 1.00 89.75 213 HIS A CA 1
ATOM 1698 C C . HIS A 1 213 ? 22.700 -10.325 -53.919 1.00 89.75 213 HIS A C 1
ATOM 1700 O O . HIS A 1 213 ? 22.612 -10.645 -55.107 1.00 89.75 213 HIS A O 1
ATOM 1706 N N . ALA A 1 214 ? 23.839 -10.430 -53.231 1.00 90.69 214 ALA A N 1
ATOM 1707 C CA . ALA A 1 214 ? 25.083 -10.926 -53.806 1.00 90.69 214 ALA A CA 1
ATOM 1708 C C . ALA A 1 214 ? 24.957 -12.370 -54.305 1.00 90.69 214 ALA A C 1
ATOM 1710 O O . ALA A 1 214 ? 25.331 -12.654 -55.445 1.00 90.69 214 ALA A O 1
ATOM 1711 N N . LEU A 1 215 ? 24.342 -13.255 -53.516 1.00 92.31 215 LEU A N 1
ATOM 1712 C CA . LEU A 1 215 ? 24.086 -14.640 -53.908 1.00 92.31 215 LEU A CA 1
ATOM 1713 C C . LEU A 1 215 ? 23.123 -14.727 -55.101 1.00 92.31 215 LEU A C 1
ATOM 1715 O O . LEU A 1 215 ? 23.394 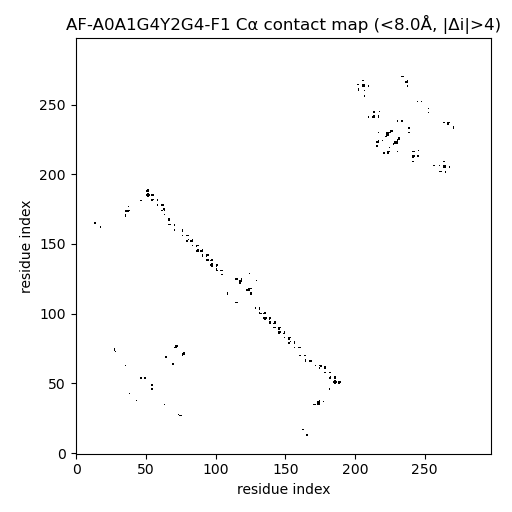-15.444 -56.065 1.00 92.31 215 LEU A O 1
ATOM 1719 N N . LYS A 1 216 ? 22.014 -13.976 -55.079 1.00 91.19 216 LYS A N 1
ATOM 1720 C CA . LYS A 1 216 ? 21.051 -13.931 -56.195 1.00 91.19 216 LYS A CA 1
ATOM 1721 C C . LYS A 1 216 ? 21.708 -13.428 -57.485 1.00 91.19 216 LYS A C 1
ATOM 1723 O O . LYS A 1 216 ? 21.417 -13.956 -58.560 1.00 91.19 216 LYS A O 1
ATOM 1728 N N . ARG A 1 217 ? 22.632 -12.467 -57.381 1.00 91.62 217 ARG A N 1
ATOM 1729 C CA . ARG A 1 217 ? 23.442 -11.966 -58.498 1.00 91.62 217 ARG A CA 1
ATOM 1730 C C . ARG A 1 217 ? 24.444 -13.010 -59.006 1.00 91.62 217 ARG A C 1
ATOM 1732 O O . ARG A 1 217 ? 24.492 -13.240 -60.212 1.00 91.62 217 ARG A O 1
ATOM 1739 N N . GLU A 1 218 ? 25.176 -13.689 -58.120 1.00 91.06 218 GLU A N 1
ATOM 1740 C CA . GLU A 1 218 ? 26.135 -14.751 -58.478 1.00 91.06 218 GLU A CA 1
ATOM 1741 C C . GLU A 1 218 ? 25.443 -15.921 -59.195 1.00 91.06 218 GLU A C 1
ATOM 1743 O O . GLU A 1 218 ? 25.925 -16.404 -60.219 1.00 91.06 218 GLU A O 1
ATOM 1748 N N . MET A 1 219 ? 24.266 -16.328 -58.712 1.00 91.38 219 MET A N 1
ATOM 1749 C CA . MET A 1 219 ? 23.473 -17.401 -59.320 1.00 91.38 219 MET A CA 1
ATOM 1750 C C . MET A 1 219 ? 22.676 -16.964 -60.558 1.00 91.38 219 MET A C 1
ATOM 1752 O O . MET A 1 219 ? 21.996 -17.796 -61.156 1.00 91.38 219 MET A O 1
ATOM 1756 N N . ARG A 1 220 ? 22.714 -15.675 -60.936 1.00 89.38 220 ARG A N 1
ATOM 1757 C CA . ARG A 1 220 ? 21.850 -15.084 -61.976 1.00 89.38 220 ARG A CA 1
ATOM 1758 C C . ARG A 1 220 ? 20.378 -15.470 -61.789 1.00 89.38 220 ARG A C 1
ATOM 1760 O O . ARG A 1 220 ? 19.700 -15.869 -62.737 1.00 89.38 220 ARG A O 1
ATOM 1767 N N . ALA A 1 221 ? 19.900 -15.370 -60.550 1.00 87.81 221 ALA A N 1
ATOM 1768 C CA . ALA A 1 221 ? 18.513 -15.641 -60.201 1.00 87.81 221 ALA A CA 1
ATOM 1769 C C . ALA A 1 221 ? 17.555 -14.770 -61.035 1.00 87.81 221 ALA A C 1
ATOM 1771 O O . ALA A 1 221 ? 17.937 -13.728 -61.578 1.00 87.81 221 ALA A O 1
ATOM 1772 N N . TYR A 1 222 ? 16.295 -15.193 -61.147 1.00 88.75 222 TYR A N 1
ATOM 1773 C CA . TYR A 1 222 ? 15.294 -14.486 -61.947 1.00 88.75 222 TYR A CA 1
ATOM 1774 C C . TYR A 1 222 ? 15.239 -12.988 -61.592 1.00 88.75 222 TYR A C 1
ATOM 1776 O O . TYR A 1 222 ? 15.099 -12.621 -60.429 1.00 88.75 222 TYR A O 1
ATOM 1784 N N . GLY A 1 223 ? 15.391 -12.122 -62.599 1.00 86.88 223 GLY A N 1
ATOM 1785 C CA . GLY A 1 223 ? 15.397 -10.665 -62.432 1.00 86.88 223 GLY A CA 1
ATOM 1786 C C . GLY A 1 223 ? 16.696 -10.048 -61.886 1.00 86.88 223 GLY A C 1
ATOM 1787 O O . GLY A 1 223 ? 16.740 -8.828 -61.760 1.00 86.88 223 GLY A O 1
ATOM 1788 N N . TYR A 1 224 ? 17.752 -10.837 -61.638 1.00 90.31 224 TYR A N 1
ATOM 1789 C CA . TYR A 1 224 ? 19.081 -10.371 -61.189 1.00 90.31 224 TYR A CA 1
ATOM 1790 C C . TYR A 1 224 ? 20.143 -10.295 -62.312 1.00 90.31 224 TYR A C 1
ATOM 1792 O O . TYR A 1 224 ? 21.339 -10.125 -62.061 1.00 90.31 224 TYR A O 1
ATOM 1800 N N . GLY A 1 225 ? 19.723 -10.442 -63.571 1.00 85.81 225 GLY A N 1
ATOM 1801 C CA . GLY A 1 225 ? 20.577 -10.213 -64.743 1.00 85.81 225 GLY A CA 1
ATOM 1802 C C . GLY A 1 225 ? 20.835 -8.724 -65.005 1.00 85.81 225 GLY A C 1
ATOM 1803 O O . GLY A 1 225 ? 20.214 -7.867 -64.387 1.00 85.81 225 GLY A O 1
ATOM 1804 N N . ASP A 1 226 ? 21.714 -8.408 -65.959 1.00 85.56 226 ASP A N 1
ATOM 1805 C CA . ASP A 1 226 ? 22.156 -7.024 -66.221 1.00 85.56 226 ASP A CA 1
ATOM 1806 C C . ASP A 1 226 ? 21.009 -6.068 -66.579 1.00 85.56 226 ASP A C 1
ATOM 1808 O O . ASP A 1 226 ? 21.031 -4.916 -66.169 1.00 85.56 226 ASP A O 1
ATOM 1812 N N . ALA A 1 227 ? 19.973 -6.552 -67.270 1.00 85.00 227 ALA A N 1
ATOM 1813 C CA . ALA A 1 227 ? 18.742 -5.806 -67.566 1.00 85.00 227 ALA A CA 1
ATOM 1814 C C . ALA A 1 227 ? 17.545 -6.235 -66.688 1.00 85.00 227 ALA A C 1
ATOM 1816 O O . ALA A 1 227 ? 16.393 -5.960 -67.015 1.00 85.00 227 ALA A O 1
ATOM 1817 N N . GLY A 1 228 ? 17.797 -6.984 -65.611 1.00 87.62 228 GLY A N 1
ATOM 1818 C CA . GLY A 1 228 ? 16.761 -7.549 -64.754 1.00 87.62 228 GLY A CA 1
ATOM 1819 C C . GLY A 1 228 ? 16.120 -6.504 -63.844 1.00 87.62 228 GLY A C 1
ATOM 1820 O O . GLY A 1 228 ? 16.813 -5.676 -63.258 1.00 87.62 228 GLY A O 1
ATOM 1821 N N . THR A 1 229 ? 14.796 -6.564 -63.693 1.00 88.00 229 THR A N 1
ATOM 1822 C CA . THR A 1 229 ? 14.017 -5.591 -62.910 1.00 88.00 229 THR A CA 1
ATOM 1823 C C . THR A 1 229 ? 14.440 -5.527 -61.440 1.00 88.00 229 THR A C 1
ATOM 1825 O O . THR A 1 229 ? 14.501 -4.438 -60.883 1.00 88.00 229 THR A O 1
ATOM 1828 N N . HIS A 1 230 ? 14.782 -6.660 -60.813 1.00 86.69 230 HIS A N 1
ATOM 1829 C CA . HIS A 1 230 ? 15.223 -6.687 -59.412 1.00 86.69 230 HIS A CA 1
ATOM 1830 C C . HIS A 1 230 ? 16.660 -6.187 -59.234 1.00 86.69 230 HIS A C 1
ATOM 1832 O O . HIS A 1 230 ? 16.962 -5.583 -58.212 1.00 86.69 230 HIS A O 1
ATOM 1838 N N . TRP A 1 231 ? 17.537 -6.400 -60.222 1.00 90.00 231 TRP A N 1
ATOM 1839 C CA . TRP A 1 231 ? 18.888 -5.834 -60.216 1.00 90.00 231 TRP A CA 1
ATOM 1840 C C . TRP A 1 231 ? 18.852 -4.320 -60.403 1.00 90.00 231 TRP A C 1
ATOM 1842 O O . TRP A 1 231 ? 19.403 -3.589 -59.592 1.00 90.00 231 TRP A O 1
ATOM 1852 N N . GLN A 1 232 ? 18.147 -3.845 -61.429 1.00 89.75 232 GLN A N 1
ATOM 1853 C CA . GLN A 1 232 ? 18.058 -2.419 -61.757 1.00 89.75 232 GLN A CA 1
ATOM 1854 C C . GLN A 1 232 ? 17.325 -1.587 -60.694 1.00 89.75 232 GLN A C 1
ATOM 1856 O O . GLN A 1 232 ? 17.528 -0.380 -60.630 1.00 89.75 232 GLN A O 1
ATOM 1861 N N . ALA A 1 233 ? 16.507 -2.220 -59.846 1.00 88.38 233 ALA A N 1
ATOM 1862 C CA . ALA A 1 233 ? 15.869 -1.568 -58.703 1.00 88.38 233 ALA A CA 1
ATOM 1863 C C . ALA A 1 233 ? 16.842 -1.252 -57.551 1.00 88.38 233 ALA A C 1
ATOM 1865 O O . ALA A 1 233 ? 16.516 -0.430 -56.700 1.00 88.38 233 ALA A O 1
ATOM 1866 N N . LEU A 1 234 ? 18.018 -1.890 -57.504 1.00 86.50 234 LEU A N 1
ATOM 1867 C CA . LEU A 1 234 ? 19.044 -1.571 -56.513 1.00 86.50 234 LEU A CA 1
ATOM 1868 C C . LEU A 1 234 ? 19.826 -0.314 -56.929 1.00 86.50 234 LEU A C 1
ATOM 1870 O O . LEU A 1 234 ? 20.119 -0.145 -58.124 1.00 86.50 234 LEU A O 1
ATOM 1874 N N . PRO A 1 235 ? 20.243 0.529 -55.965 1.00 87.56 235 PRO A N 1
ATOM 1875 C CA . PRO A 1 235 ? 21.098 1.669 -56.261 1.00 87.56 235 PRO A CA 1
ATOM 1876 C C . PRO A 1 235 ? 22.386 1.239 -56.959 1.00 87.56 235 PRO A C 1
ATOM 1878 O O . PRO A 1 235 ? 22.937 0.166 -56.705 1.00 87.56 235 PRO A O 1
ATOM 1881 N N . GLU A 1 236 ? 22.884 2.105 -57.839 1.00 85.81 236 GLU A N 1
ATOM 1882 C CA . GLU A 1 236 ? 24.090 1.833 -58.625 1.00 85.81 236 GLU A CA 1
ATOM 1883 C C . GLU A 1 236 ? 25.310 1.559 -57.733 1.00 85.81 236 GLU A C 1
ATOM 1885 O O . GLU A 1 236 ? 26.077 0.649 -58.033 1.00 85.81 236 GLU A O 1
ATOM 1890 N N . SER A 1 237 ? 25.467 2.278 -56.614 1.00 85.06 237 SER A N 1
ATOM 1891 C CA . SER A 1 237 ? 26.599 2.063 -55.704 1.00 85.06 237 SER A CA 1
ATOM 1892 C C . SER A 1 237 ? 26.572 0.659 -55.093 1.00 85.06 237 SER A C 1
ATOM 1894 O O . SER A 1 237 ? 27.546 -0.079 -55.223 1.00 85.06 237 SER A O 1
ATOM 1896 N N . LEU A 1 238 ? 25.414 0.227 -54.586 1.00 86.12 238 LEU A N 1
ATOM 1897 C CA . LEU A 1 238 ? 25.216 -1.115 -54.041 1.00 86.12 238 LEU A CA 1
ATOM 1898 C C . LEU A 1 238 ? 25.438 -2.208 -55.098 1.00 86.12 238 LEU A C 1
ATOM 1900 O O . LEU A 1 238 ? 26.041 -3.242 -54.809 1.00 86.12 238 LEU A O 1
ATOM 1904 N N . ARG A 1 239 ? 24.996 -1.984 -56.343 1.00 89.81 239 ARG A N 1
ATOM 1905 C CA . ARG A 1 239 ? 25.257 -2.904 -57.462 1.00 89.81 239 ARG A CA 1
ATOM 1906 C C . ARG A 1 239 ? 26.751 -3.062 -57.743 1.00 89.81 239 ARG A C 1
ATOM 1908 O O . ARG A 1 239 ? 27.223 -4.191 -57.886 1.00 89.81 239 ARG A O 1
ATOM 1915 N N . ILE A 1 240 ? 27.495 -1.957 -57.784 1.00 89.12 240 ILE A N 1
ATOM 1916 C CA . ILE A 1 240 ? 28.954 -1.961 -57.960 1.00 89.12 240 ILE A CA 1
ATOM 1917 C C . ILE A 1 240 ? 29.627 -2.715 -56.806 1.00 89.12 240 ILE A C 1
ATOM 1919 O O . ILE A 1 240 ? 30.492 -3.560 -57.050 1.00 89.12 240 ILE A O 1
ATOM 1923 N N . THR A 1 241 ? 29.208 -2.459 -55.566 1.00 88.88 241 THR A N 1
ATOM 1924 C CA . THR A 1 241 ? 29.727 -3.130 -54.367 1.00 88.88 241 THR A CA 1
ATOM 1925 C C . THR A 1 241 ? 29.475 -4.639 -54.417 1.00 88.88 241 THR A C 1
ATOM 1927 O O . THR A 1 241 ? 30.397 -5.422 -54.194 1.00 88.88 241 THR A O 1
ATOM 1930 N N . ILE A 1 242 ? 28.272 -5.070 -54.810 1.00 90.56 242 ILE A N 1
ATOM 1931 C CA . ILE A 1 242 ? 27.923 -6.489 -54.980 1.00 90.56 242 ILE A CA 1
ATOM 1932 C C . ILE A 1 242 ? 28.764 -7.156 -56.079 1.00 90.56 242 ILE A C 1
ATOM 1934 O O . ILE A 1 242 ? 29.283 -8.257 -55.878 1.00 90.56 242 ILE A O 1
ATOM 1938 N N . ASP A 1 243 ? 28.909 -6.522 -57.244 1.00 90.69 243 ASP A N 1
ATOM 1939 C CA . ASP A 1 243 ? 29.692 -7.094 -58.344 1.00 90.69 243 ASP A CA 1
ATOM 1940 C C . ASP A 1 243 ? 31.189 -7.174 -57.978 1.00 90.69 243 ASP A C 1
ATOM 1942 O O . ASP A 1 243 ? 31.852 -8.155 -58.322 1.00 90.69 243 ASP A O 1
ATOM 1946 N N . ASN A 1 244 ? 31.723 -6.201 -57.231 1.00 89.25 244 ASN A N 1
ATOM 1947 C CA . ASN A 1 244 ? 33.088 -6.251 -56.697 1.00 89.25 244 ASN A CA 1
ATOM 1948 C C . ASN A 1 244 ? 33.256 -7.351 -55.642 1.00 89.25 244 ASN A C 1
ATOM 1950 O O . ASN A 1 244 ? 34.218 -8.116 -55.707 1.00 89.25 244 ASN A O 1
ATOM 1954 N N . PHE A 1 245 ? 32.297 -7.488 -54.728 1.00 88.56 245 PHE A N 1
ATOM 1955 C CA . PHE A 1 245 ? 32.277 -8.541 -53.715 1.00 88.56 245 PHE A CA 1
ATOM 1956 C C . PHE A 1 245 ? 32.261 -9.944 -54.344 1.00 88.56 245 PHE A C 1
ATOM 1958 O O . PHE A 1 245 ? 33.045 -10.817 -53.969 1.00 88.56 245 PHE A O 1
ATOM 1965 N N . ASN A 1 246 ? 31.438 -10.154 -55.373 1.00 90.44 246 ASN A N 1
ATOM 1966 C CA . ASN A 1 246 ? 31.346 -11.435 -56.076 1.00 90.44 246 ASN A CA 1
ATOM 1967 C C . ASN A 1 246 ? 32.596 -11.782 -56.907 1.00 90.44 246 ASN A C 1
ATOM 1969 O O . ASN A 1 246 ? 32.806 -12.957 -57.220 1.00 90.44 246 ASN A O 1
ATOM 1973 N N . ARG A 1 247 ? 33.450 -10.803 -57.242 1.00 89.50 247 ARG A N 1
ATOM 1974 C CA . ARG A 1 247 ? 34.750 -11.037 -57.904 1.00 89.50 247 ARG A CA 1
ATOM 1975 C C . ARG A 1 247 ? 35.819 -11.581 -56.955 1.00 89.50 247 ARG A C 1
ATOM 1977 O O . ARG A 1 247 ? 36.814 -12.125 -57.433 1.00 89.50 247 ARG A O 1
ATOM 1984 N N . LEU A 1 248 ? 35.635 -11.452 -55.641 1.00 87.69 248 LEU A N 1
ATOM 1985 C CA . LEU A 1 248 ? 36.576 -11.971 -54.651 1.00 87.69 248 LEU A CA 1
ATOM 1986 C C . LEU A 1 248 ? 36.492 -13.506 -54.540 1.00 87.69 248 LEU A C 1
ATOM 1988 O O . LEU A 1 248 ? 35.392 -14.071 -54.657 1.00 87.69 248 LEU A O 1
ATOM 1992 N N . PRO A 1 249 ? 37.621 -14.189 -54.250 1.00 87.25 249 PRO A N 1
ATOM 1993 C CA . PRO A 1 249 ? 37.624 -15.600 -53.862 1.00 87.25 249 PRO A CA 1
ATOM 1994 C C . PRO A 1 249 ? 36.695 -15.837 -52.670 1.00 87.25 249 PRO A C 1
ATOM 1996 O O . PRO A 1 249 ? 36.636 -15.010 -51.757 1.00 87.25 249 PRO A O 1
ATOM 1999 N N . ARG A 1 250 ? 35.970 -16.960 -52.658 1.00 82.69 250 ARG A N 1
ATOM 2000 C CA . ARG A 1 250 ? 34.946 -17.246 -51.634 1.00 82.69 250 ARG A CA 1
ATOM 2001 C C . ARG A 1 250 ? 35.521 -17.269 -50.218 1.00 82.69 250 ARG A C 1
ATOM 2003 O O . ARG A 1 250 ? 34.825 -16.912 -49.277 1.00 82.69 250 ARG A O 1
ATOM 2010 N N . GLU A 1 251 ? 36.795 -17.616 -50.089 1.00 84.56 251 GLU A N 1
ATOM 2011 C CA . GLU A 1 251 ? 37.552 -17.681 -48.841 1.00 84.56 251 GLU A CA 1
ATOM 2012 C C . GLU 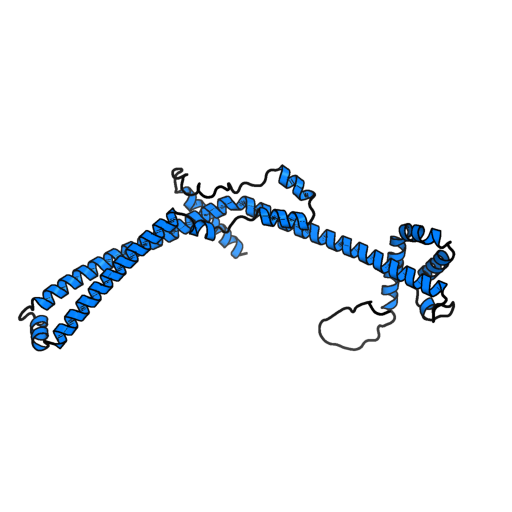A 1 251 ? 37.870 -16.290 -48.263 1.00 84.56 251 GLU A C 1
ATOM 2014 O O . GLU A 1 251 ? 38.056 -16.162 -47.058 1.00 84.56 251 GLU A O 1
ATOM 2019 N N . ALA A 1 252 ? 37.907 -15.244 -49.100 1.00 83.19 252 ALA A N 1
ATOM 2020 C CA . ALA A 1 252 ? 38.224 -13.868 -48.697 1.00 83.19 252 ALA A CA 1
ATOM 2021 C C . ALA A 1 252 ? 36.979 -13.015 -48.385 1.00 83.19 252 ALA A C 1
ATOM 2023 O O . ALA A 1 252 ? 37.081 -11.968 -47.752 1.00 83.19 252 ALA A O 1
ATOM 2024 N N . ARG A 1 253 ? 35.793 -13.462 -48.811 1.00 82.44 253 ARG A N 1
ATOM 2025 C CA . ARG A 1 253 ? 34.520 -12.742 -48.642 1.00 82.44 253 ARG A CA 1
ATOM 2026 C C . ARG A 1 253 ? 34.099 -12.512 -47.179 1.00 82.44 253 ARG A C 1
ATOM 2028 O O . ARG A 1 253 ? 33.615 -11.418 -46.906 1.00 82.44 253 ARG A O 1
ATOM 2035 N N . PRO A 1 254 ? 34.283 -13.459 -46.233 1.00 80.94 254 PRO A N 1
ATOM 2036 C CA . PRO A 1 254 ? 33.915 -13.233 -44.833 1.00 80.94 254 PRO A CA 1
ATOM 2037 C C . PRO A 1 254 ? 34.705 -12.089 -44.185 1.00 80.94 254 PRO A C 1
ATOM 2039 O O . PRO A 1 254 ? 34.123 -11.277 -43.480 1.00 80.94 254 PRO A O 1
ATOM 2042 N N . ALA A 1 255 ? 36.003 -11.977 -44.490 1.00 80.50 255 ALA A N 1
ATOM 2043 C CA . ALA A 1 255 ? 36.862 -10.924 -43.946 1.00 80.50 255 ALA A CA 1
ATOM 2044 C C . ALA A 1 255 ? 36.445 -9.523 -44.426 1.00 80.50 255 ALA A C 1
ATOM 2046 O O . ALA A 1 255 ? 36.453 -8.575 -43.650 1.00 80.50 255 ALA A O 1
ATOM 2047 N N . VAL A 1 256 ? 36.022 -9.404 -45.690 1.00 80.88 256 VAL A N 1
ATOM 2048 C CA . VAL A 1 256 ? 35.534 -8.135 -46.255 1.00 80.88 256 VAL A CA 1
ATOM 2049 C C . VAL A 1 256 ? 34.177 -7.740 -45.668 1.00 80.88 256 VAL A C 1
ATOM 2051 O O . VAL A 1 256 ? 33.939 -6.564 -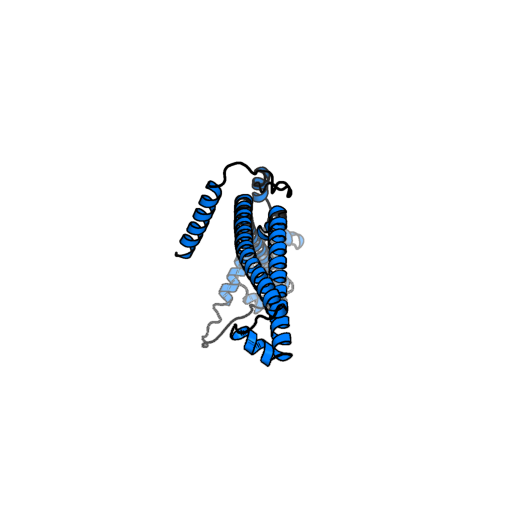45.421 1.00 80.88 256 VAL A O 1
ATOM 2054 N N . LEU A 1 257 ? 33.296 -8.705 -45.376 1.00 80.62 257 LEU A N 1
ATOM 2055 C CA . LEU A 1 257 ? 32.019 -8.415 -44.710 1.00 80.62 257 LEU A CA 1
ATOM 2056 C C . LEU A 1 257 ? 32.209 -7.876 -43.287 1.00 80.62 257 LEU A C 1
ATOM 2058 O O . LEU A 1 257 ? 31.452 -7.002 -42.882 1.00 80.62 257 LEU A O 1
ATOM 2062 N N . GLU A 1 258 ? 33.205 -8.363 -42.541 1.00 73.06 258 GLU A N 1
ATOM 2063 C CA . GLU A 1 258 ? 33.516 -7.853 -41.197 1.00 73.06 258 GLU A CA 1
ATOM 2064 C C . GLU A 1 258 ? 34.058 -6.413 -41.225 1.00 73.06 258 GLU A C 1
ATOM 2066 O O . GLU A 1 258 ? 33.750 -5.622 -40.331 1.00 73.06 258 GLU A O 1
ATOM 2071 N N . GLU A 1 259 ? 34.828 -6.055 -42.258 1.00 73.06 259 GLU A N 1
ATOM 2072 C CA . GLU A 1 259 ? 35.418 -4.720 -42.424 1.00 73.06 259 GLU A CA 1
ATOM 2073 C C . GLU A 1 259 ? 34.396 -3.692 -42.951 1.00 73.06 259 GLU A C 1
ATOM 2075 O O . GLU A 1 259 ? 34.301 -2.578 -42.425 1.00 73.06 259 GLU A O 1
ATOM 2080 N N . ASP A 1 260 ? 33.559 -4.092 -43.914 1.00 73.44 260 ASP A N 1
ATOM 2081 C CA . ASP A 1 260 ? 32.646 -3.194 -44.633 1.00 73.44 260 ASP A CA 1
ATOM 2082 C C . ASP A 1 260 ? 31.206 -3.167 -44.079 1.00 73.44 260 ASP A C 1
ATOM 2084 O O . ASP A 1 260 ? 30.379 -2.385 -44.556 1.00 73.44 260 ASP A O 1
ATOM 2088 N N . ALA A 1 261 ? 30.878 -3.948 -43.039 1.00 68.06 261 ALA A N 1
ATOM 2089 C CA . ALA A 1 261 ? 29.523 -4.056 -42.466 1.00 68.06 261 ALA A CA 1
ATOM 2090 C C . ALA A 1 261 ? 28.840 -2.701 -42.180 1.00 68.06 261 ALA A C 1
ATOM 2092 O O . ALA A 1 261 ? 27.644 -2.515 -42.426 1.00 68.06 261 ALA A O 1
ATOM 2093 N N . LYS A 1 262 ? 29.608 -1.721 -41.687 1.00 66.06 262 LYS A N 1
ATOM 2094 C CA . LYS A 1 262 ? 29.096 -0.374 -41.378 1.00 66.06 262 LYS A CA 1
ATOM 2095 C C . LYS A 1 262 ? 28.784 0.443 -42.633 1.00 66.06 262 LYS A C 1
ATOM 2097 O O . LYS A 1 262 ? 27.812 1.192 -42.639 1.00 66.06 262 LYS A O 1
ATOM 2102 N N . MET A 1 263 ? 29.591 0.294 -43.683 1.00 71.00 263 MET A N 1
ATOM 2103 C CA . MET A 1 263 ? 29.390 0.966 -44.970 1.00 71.00 263 MET A CA 1
ATOM 2104 C C . MET A 1 263 ? 28.153 0.404 -45.680 1.00 71.00 263 MET A C 1
ATOM 2106 O O . MET A 1 263 ? 27.303 1.163 -46.140 1.00 71.00 263 MET A O 1
ATOM 2110 N N . LEU A 1 264 ? 28.007 -0.924 -45.678 1.00 67.81 264 LEU A N 1
ATOM 2111 C CA . LEU A 1 264 ? 26.887 -1.630 -46.307 1.00 67.81 264 LEU A CA 1
ATOM 2112 C C . LEU A 1 264 ? 25.531 -1.257 -45.692 1.00 67.81 264 LEU A C 1
ATOM 2114 O O . LEU A 1 264 ? 24.548 -1.092 -46.411 1.00 67.81 264 LEU A O 1
ATOM 2118 N N . THR A 1 265 ? 25.490 -1.059 -44.374 1.00 65.25 265 THR A N 1
ATOM 2119 C CA . THR A 1 265 ? 24.276 -0.619 -43.668 1.00 65.25 265 THR A CA 1
ATOM 2120 C C . THR A 1 265 ? 23.874 0.800 -44.074 1.00 65.25 265 THR A C 1
ATOM 2122 O O . THR A 1 265 ? 22.703 1.064 -44.337 1.00 65.25 265 THR A O 1
ATOM 2125 N N . GLN A 1 266 ? 24.845 1.710 -44.215 1.00 67.12 266 GLN A N 1
ATOM 2126 C CA . GLN A 1 266 ? 24.579 3.076 -44.666 1.00 67.12 266 GLN A CA 1
ATOM 2127 C C . GLN A 1 266 ? 24.024 3.113 -46.102 1.00 67.12 266 GLN A C 1
ATOM 2129 O O . GLN A 1 266 ? 23.089 3.866 -46.368 1.00 67.12 266 GLN A O 1
ATOM 2134 N N . GLU A 1 267 ? 24.550 2.295 -47.020 1.00 67.25 267 GLU A N 1
ATOM 2135 C CA . GLU A 1 267 ? 24.057 2.236 -48.407 1.00 67.25 267 GLU A CA 1
ATOM 2136 C C . GLU A 1 267 ? 22.651 1.623 -48.520 1.00 67.25 267 GLU A C 1
ATOM 2138 O O . GLU A 1 267 ? 21.822 2.105 -49.298 1.00 67.25 267 GLU A O 1
ATOM 2143 N N . LEU A 1 268 ? 22.347 0.593 -47.725 1.00 65.31 268 LEU A N 1
ATOM 2144 C CA . LEU A 1 268 ? 21.025 -0.038 -47.707 1.00 65.31 268 LEU A CA 1
ATOM 2145 C C . LEU A 1 268 ? 19.950 0.889 -47.117 1.00 65.31 268 LEU A C 1
ATOM 2147 O O . LEU A 1 268 ? 18.884 1.017 -47.718 1.00 65.31 268 LEU A O 1
ATOM 2151 N N . CYS A 1 269 ? 20.240 1.625 -46.038 1.00 59.72 269 CYS A N 1
ATOM 2152 C CA . CYS A 1 269 ? 19.297 2.602 -45.473 1.00 59.72 269 CYS A CA 1
ATOM 2153 C C . CYS A 1 269 ? 18.994 3.765 -46.439 1.00 59.72 269 CYS A C 1
ATOM 2155 O O . CYS A 1 269 ? 17.845 4.186 -46.560 1.00 59.72 269 CYS A O 1
ATOM 2157 N N . LEU A 1 270 ? 19.988 4.238 -47.204 1.00 57.94 270 LEU A N 1
ATOM 2158 C CA . LEU A 1 270 ? 19.783 5.258 -48.248 1.00 57.94 270 LEU A CA 1
ATOM 2159 C C . LEU A 1 270 ? 18.911 4.760 -49.418 1.00 57.94 270 LEU A C 1
ATOM 2161 O O . LEU A 1 270 ? 18.316 5.563 -50.137 1.00 57.94 270 LEU A O 1
ATOM 2165 N N . SER A 1 271 ? 18.818 3.441 -49.607 1.00 53.47 271 SER A N 1
ATOM 2166 C CA . SER A 1 271 ? 18.012 2.814 -50.660 1.00 53.47 271 SER A CA 1
ATOM 2167 C C . SER A 1 271 ? 16.520 2.782 -50.314 1.00 53.47 271 SER A C 1
ATOM 2169 O O . SER A 1 271 ? 15.680 2.924 -51.204 1.00 53.47 271 SER A O 1
ATOM 2171 N N . GLU A 1 272 ? 16.174 2.622 -49.030 1.00 52.00 272 GLU A N 1
ATOM 2172 C CA . GLU A 1 272 ? 14.778 2.609 -48.567 1.00 52.00 272 GLU A CA 1
ATOM 2173 C C . GLU A 1 272 ? 14.114 3.989 -48.702 1.00 52.00 272 GLU A C 1
ATOM 2175 O O . GLU A 1 272 ? 12.969 4.084 -49.154 1.00 52.00 272 GLU A O 1
ATOM 2180 N N . GLU A 1 273 ? 14.845 5.069 -48.407 1.00 47.66 273 GLU A N 1
ATOM 2181 C CA . GLU A 1 273 ? 14.336 6.441 -48.550 1.00 47.66 273 GLU A CA 1
ATOM 2182 C C . GLU A 1 273 ? 14.064 6.814 -50.019 1.00 47.66 273 GLU A C 1
ATOM 2184 O O . GLU A 1 273 ? 13.084 7.496 -50.321 1.00 47.66 273 GLU A O 1
ATOM 2189 N N . GLN A 1 274 ? 14.867 6.303 -50.959 1.00 45.78 274 GLN A N 1
ATOM 2190 C CA . GLN A 1 274 ? 14.686 6.549 -52.397 1.00 45.78 274 GLN A CA 1
ATOM 2191 C C . GLN A 1 274 ? 13.550 5.715 -53.019 1.00 45.78 274 GLN A C 1
ATOM 2193 O O . GLN A 1 274 ? 12.998 6.099 -54.053 1.00 45.78 274 GLN A O 1
ATOM 2198 N N . GLY A 1 275 ? 13.160 4.605 -52.382 1.00 41.94 275 GLY A N 1
ATOM 2199 C CA . GLY A 1 275 ? 12.020 3.777 -52.786 1.00 41.94 275 GLY A CA 1
ATOM 2200 C C . GLY A 1 275 ? 10.654 4.328 -52.357 1.00 41.94 275 GLY A C 1
ATOM 2201 O O . GLY A 1 275 ? 9.652 4.042 -53.014 1.00 41.94 275 GLY A O 1
ATOM 2202 N N . GLN A 1 276 ? 10.584 5.142 -51.294 1.00 40.25 276 GLN A N 1
ATOM 2203 C CA . GLN A 1 276 ? 9.323 5.737 -50.821 1.00 40.25 276 GLN A CA 1
ATOM 2204 C C . GLN A 1 276 ? 8.898 6.996 -51.593 1.00 40.25 276 GLN A C 1
ATOM 2206 O O . GLN A 1 276 ? 7.706 7.308 -51.622 1.00 40.25 276 GLN A O 1
ATOM 2211 N N . ASP A 1 277 ? 9.820 7.681 -52.273 1.00 36.78 277 ASP A N 1
ATOM 2212 C CA . ASP A 1 277 ? 9.519 8.937 -52.980 1.00 36.78 277 ASP A CA 1
ATOM 2213 C C . ASP A 1 277 ? 8.936 8.731 -54.398 1.00 36.78 277 ASP A C 1
ATOM 2215 O O . ASP A 1 277 ? 8.431 9.663 -55.020 1.00 36.78 277 ASP A O 1
ATOM 2219 N N . GLN A 1 278 ? 8.913 7.491 -54.910 1.00 37.53 278 GLN A N 1
ATOM 2220 C CA . GLN A 1 278 ? 8.283 7.157 -56.202 1.00 37.53 278 GLN A CA 1
ATOM 2221 C C . GLN A 1 278 ? 6.822 6.681 -56.085 1.00 37.53 278 GLN A C 1
ATOM 2223 O O . GLN A 1 278 ? 6.229 6.237 -57.069 1.00 37.53 278 GLN A O 1
ATOM 2228 N N . GLY A 1 279 ? 6.211 6.801 -54.901 1.00 37.75 279 GLY A N 1
ATOM 2229 C CA . GLY A 1 279 ? 4.864 6.302 -54.614 1.00 37.75 279 GLY A CA 1
ATOM 2230 C C . GLY A 1 279 ? 3.951 7.288 -53.887 1.00 37.75 279 GLY A C 1
ATOM 2231 O O . GLY A 1 279 ? 3.255 6.874 -52.966 1.00 37.75 279 GLY A O 1
ATOM 2232 N N . ASN A 1 280 ? 3.926 8.572 -54.265 1.00 32.62 280 ASN A N 1
ATOM 2233 C CA . ASN A 1 280 ? 2.970 9.537 -53.708 1.00 32.62 280 ASN A CA 1
ATOM 2234 C C . ASN A 1 280 ? 2.028 10.092 -54.793 1.00 32.62 280 ASN A C 1
ATOM 2236 O O . ASN A 1 280 ? 2.301 11.103 -55.437 1.00 32.62 280 ASN A O 1
ATOM 2240 N N . MET A 1 281 ? 0.893 9.416 -54.983 1.00 29.47 281 MET A N 1
ATOM 2241 C CA . MET A 1 281 ? -0.330 10.003 -55.54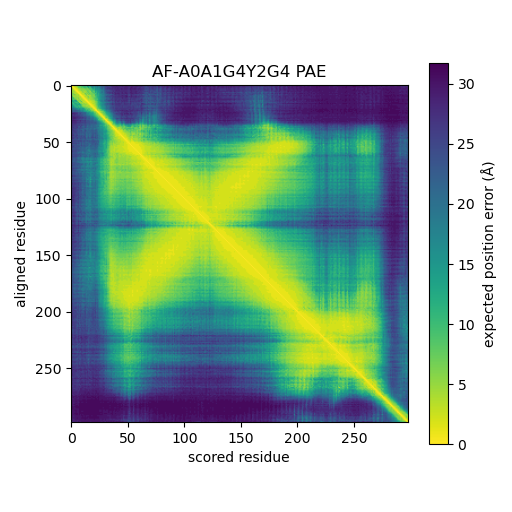2 1.00 29.47 281 MET A CA 1
ATOM 2242 C C . MET A 1 281 ? -1.380 10.047 -54.421 1.00 29.47 281 MET A C 1
ATOM 2244 O O . MET A 1 281 ? -1.505 9.075 -53.672 1.00 29.47 281 MET A O 1
ATOM 2248 N N . PRO A 1 282 ? -2.127 11.155 -54.264 1.00 41.41 282 PRO A N 1
ATOM 2249 C CA . PRO A 1 282 ? -2.900 11.416 -53.060 1.00 41.41 282 PRO A CA 1
ATOM 2250 C C . PRO A 1 282 ? -4.253 10.707 -53.119 1.00 41.41 282 PRO A C 1
ATOM 2252 O O . PRO A 1 282 ? -5.055 10.961 -54.016 1.00 41.41 282 PRO A O 1
ATOM 2255 N N . LEU A 1 283 ? -4.559 9.886 -52.116 1.00 30.91 283 LEU A N 1
ATOM 2256 C CA . LEU A 1 283 ? -5.932 9.491 -51.810 1.00 30.91 283 LEU A CA 1
ATOM 2257 C C . LEU A 1 283 ? -6.209 9.718 -50.320 1.00 30.91 283 LEU A C 1
ATOM 2259 O O . LEU A 1 283 ? -5.771 8.986 -49.443 1.00 30.91 283 LEU A O 1
ATOM 2263 N N . THR A 1 284 ? -6.892 10.835 -50.084 1.00 35.38 284 THR A N 1
ATOM 2264 C CA . THR A 1 284 ? -7.891 11.111 -49.042 1.00 35.38 284 THR A CA 1
ATOM 2265 C C . THR A 1 284 ? -7.985 10.170 -47.829 1.00 35.38 284 THR A C 1
ATOM 2267 O O . THR A 1 284 ? -8.419 9.031 -47.944 1.00 35.38 284 THR A O 1
ATOM 2270 N N . MET A 1 285 ? -7.736 10.763 -46.654 1.00 28.97 285 MET A N 1
ATOM 2271 C CA . MET A 1 285 ? -8.447 10.610 -45.369 1.00 28.97 285 MET A CA 1
ATOM 2272 C C . MET A 1 285 ? -9.003 9.225 -44.979 1.00 28.97 285 MET A C 1
ATOM 2274 O O . MET A 1 285 ? -10.048 8.819 -45.471 1.00 28.97 285 MET A O 1
ATOM 2278 N N . THR A 1 286 ? -8.449 8.603 -43.932 1.00 31.75 286 THR A N 1
ATOM 2279 C CA . THR A 1 286 ? -9.037 8.460 -42.571 1.00 31.75 286 THR A CA 1
ATOM 2280 C C . THR A 1 286 ? -8.383 7.310 -41.785 1.00 31.75 286 THR A C 1
ATOM 2282 O O . THR A 1 286 ? -8.120 6.247 -42.322 1.00 31.75 286 THR A O 1
ATOM 2285 N N . SER A 1 287 ? -8.252 7.530 -40.471 1.00 30.22 287 SER A N 1
ATOM 2286 C CA . SER A 1 287 ? -8.303 6.527 -39.392 1.00 30.22 287 SER A CA 1
ATOM 2287 C C . SER A 1 287 ? -7.109 5.586 -39.125 1.00 30.22 287 SER A C 1
ATOM 2289 O O . SER A 1 287 ? -6.750 4.738 -39.925 1.00 30.22 287 SER A O 1
ATOM 2291 N N . GLN A 1 288 ? -6.608 5.707 -37.888 1.00 29.91 288 GLN A N 1
ATOM 2292 C CA . GLN A 1 288 ? -6.190 4.639 -36.964 1.00 29.91 288 GLN A CA 1
ATOM 2293 C C . GLN A 1 288 ? -5.215 3.541 -37.435 1.00 29.91 288 GLN A C 1
ATOM 2295 O O . GLN A 1 288 ? -5.574 2.619 -38.148 1.00 29.91 288 GLN A O 1
ATOM 2300 N N . GLY A 1 289 ? -4.035 3.554 -36.804 1.00 31.92 289 GLY A N 1
ATOM 2301 C CA . GLY A 1 289 ? -3.509 2.425 -36.027 1.00 31.92 289 GLY A CA 1
ATOM 2302 C C . GLY A 1 289 ? -3.236 1.094 -36.736 1.00 31.92 289 GLY A C 1
ATOM 2303 O O . GLY A 1 289 ? -4.147 0.325 -37.009 1.00 31.92 289 GLY A O 1
ATOM 2304 N N . GLY A 1 290 ? -1.956 0.715 -36.786 1.00 29.73 290 GLY A N 1
ATOM 2305 C CA . GLY A 1 290 ? -1.574 -0.694 -36.686 1.00 29.73 290 GLY A CA 1
ATOM 2306 C C . GLY A 1 290 ? -0.525 -1.182 -37.680 1.00 29.73 290 GLY A C 1
ATOM 2307 O O . GLY A 1 290 ? -0.737 -1.157 -38.882 1.00 29.73 290 GLY A O 1
ATOM 2308 N N . ARG A 1 291 ? 0.535 -1.759 -37.096 1.00 34.97 291 ARG A N 1
ATOM 2309 C CA . ARG A 1 291 ? 1.387 -2.844 -37.618 1.00 34.97 291 ARG A CA 1
ATOM 2310 C C . ARG A 1 291 ? 2.183 -2.541 -38.895 1.00 34.97 291 ARG A C 1
ATOM 2312 O O . ARG A 1 291 ? 1.695 -2.694 -40.006 1.00 34.97 291 ARG A O 1
ATOM 2319 N N . ARG A 1 292 ? 3.479 -2.265 -38.714 1.00 32.47 292 ARG A N 1
ATOM 2320 C CA . ARG A 1 292 ? 4.491 -2.546 -39.742 1.00 32.47 292 ARG A CA 1
ATOM 2321 C C . ARG A 1 292 ? 4.790 -4.053 -39.742 1.00 32.47 292 ARG A C 1
ATOM 2323 O O . ARG A 1 292 ? 5.297 -4.589 -38.760 1.00 32.47 292 ARG A O 1
ATOM 2330 N N . SER A 1 293 ? 4.386 -4.706 -40.827 1.00 35.47 293 SER A N 1
ATOM 2331 C CA . SER A 1 293 ? 4.637 -6.097 -41.236 1.00 35.47 293 SER A CA 1
ATOM 2332 C C . SER A 1 293 ? 6.144 -6.330 -41.432 1.00 35.47 293 SER A C 1
ATOM 233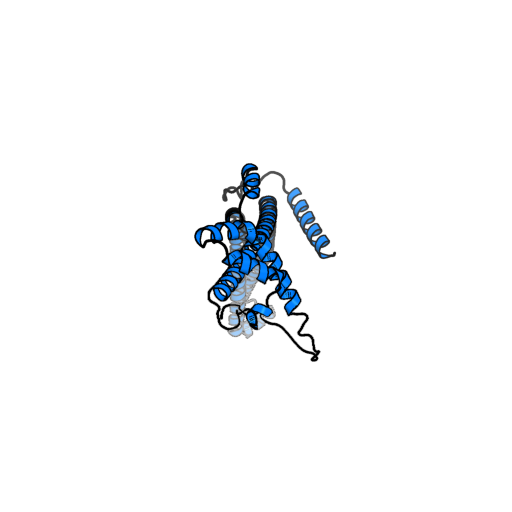4 O O . SER A 1 293 ? 6.800 -5.508 -42.056 1.00 35.47 293 SER A O 1
ATOM 2336 N N . ASN A 1 294 ? 6.780 -7.258 -40.714 1.00 32.28 294 ASN A N 1
ATOM 2337 C CA . ASN A 1 294 ? 7.033 -8.671 -41.051 1.00 32.28 294 ASN A CA 1
ATOM 2338 C C . ASN A 1 294 ? 7.730 -8.912 -42.410 1.00 32.28 294 ASN A C 1
ATOM 2340 O O . ASN A 1 294 ? 7.071 -9.221 -43.397 1.00 32.28 294 ASN A O 1
ATOM 2344 N N . TRP A 1 295 ? 9.065 -8.848 -42.418 1.00 30.98 295 TRP A N 1
ATOM 2345 C CA . TRP A 1 295 ? 9.952 -9.275 -43.513 1.00 30.98 295 TRP A CA 1
ATOM 2346 C C . TRP A 1 295 ? 10.366 -10.754 -43.381 1.00 30.98 295 TRP A C 1
ATOM 2348 O O . TRP A 1 295 ? 11.549 -11.077 -43.371 1.00 30.98 295 TRP A O 1
ATOM 2358 N N . ARG A 1 296 ? 9.407 -11.677 -43.221 1.00 32.28 296 ARG A N 1
ATOM 2359 C CA . ARG A 1 296 ? 9.708 -13.121 -43.094 1.00 32.28 296 ARG A CA 1
ATOM 2360 C C . ARG A 1 296 ? 9.313 -14.010 -44.262 1.00 32.28 296 ARG A C 1
ATOM 2362 O O . ARG A 1 296 ? 9.521 -15.211 -44.161 1.00 32.28 296 ARG A O 1
ATOM 2369 N N . ASP A 1 297 ? 8.848 -13.453 -45.367 1.00 32.38 297 ASP A N 1
ATOM 2370 C CA . ASP A 1 297 ? 8.600 -14.247 -46.566 1.00 32.38 297 ASP A CA 1
ATOM 2371 C C . ASP A 1 297 ? 9.384 -13.637 -47.723 1.00 32.38 297 ASP A C 1
ATOM 2373 O O . ASP A 1 297 ? 8.928 -12.640 -48.276 1.00 32.38 297 ASP A O 1
ATOM 2377 N N . LEU A 1 298 ? 10.571 -14.194 -48.014 1.00 32.91 298 LEU A N 1
ATOM 2378 C CA . LEU A 1 298 ? 11.204 -14.328 -49.342 1.00 32.91 298 LEU A CA 1
ATOM 2379 C C . LEU A 1 298 ? 12.559 -15.054 -49.260 1.00 32.91 298 LEU A C 1
ATOM 2381 O O . LEU A 1 298 ? 13.480 -14.537 -48.594 1.00 32.91 298 LEU A O 1
#

Sequence (298 aa):
MTEFKQAQTVQVRAADLVRQVGPGVHTGITGLGAEWRLPPLEMREKTDHMTSAELQAVIAELRPPDARDLVERDHEILAARQACDSLAEQLRQARVDEANASHQMDNWRFAHPFRAIIHDLGLRSSGFLAEYEEIKAIAETEALKLASRVHDAAEHVANRENEVEARIRLEQAPVREYMTELERLKRQKAARETAERWQTQELDDALIAFTTHALKREMRAYGYGDAGTHWQALPESLRITIDNFNRLPREARPAVLEEDAKMLTQELCLSEEQGQDQGNMPLTMTSQGGRRSNWRDL

Nearest PDB structures (foldseek):
  5c21-assembly1_A  TM=2.821E-01  e=4.394E+00  Escherichia coli
  5c21-assembly1_B  TM=2.961E-01  e=6.671E+00  Escherichia coli
  5c22-assembly4_D  TM=3.195E-01  e=6.671E+00  Escherichia coli

Solvent-accessible surface area (backbone atoms only — not comparable to full-atom values): 17062 Å² total; per-residue (Å²): 129,64,66,67,55,52,56,51,53,54,53,53,54,54,54,58,59,59,68,74,57,74,101,78,79,92,75,80,84,69,85,69,89,62,83,52,60,67,77,58,69,70,59,56,63,50,56,77,74,50,52,38,70,55,43,51,53,52,50,62,71,68,56,75,77,59,45,64,68,52,48,70,66,31,67,68,53,48,51,44,48,52,51,30,52,54,38,46,49,52,28,52,50,29,50,50,52,26,51,50,32,50,49,53,48,50,54,48,35,71,77,34,55,72,60,42,52,36,29,76,69,66,77,45,84,47,71,68,56,55,52,37,51,50,54,25,53,51,25,50,54,50,26,55,57,31,50,54,52,30,51,54,40,48,50,50,43,54,52,50,50,52,53,51,33,52,52,46,46,60,52,38,41,61,39,54,52,51,46,53,50,50,52,53,52,26,52,54,40,45,51,49,56,49,52,52,50,50,53,53,48,51,40,51,53,37,50,52,51,50,54,50,52,36,50,35,42,75,69,53,34,91,37,33,42,95,87,15,68,65,40,68,70,46,54,69,68,60,51,52,50,37,57,55,56,69,70,47,59,80,88,55,46,64,62,51,50,72,73,42,42,70,59,53,31,55,56,53,57,58,47,56,62,62,62,59,73,81,69,82,77,94,78,80,87,84,83,82,89,83,81,87,82,81,93,81,84,133